Protein AF-A0A1I0N8B4-F1 (afdb_monomer_lite)

Secondary structure (DSSP, 8-state):
----------------------------HHHHHHHHHHHHHH---HHHHHHHHHHHTT-GGG---HHHHHHHHHHHHHHHHHHSS---THHHHHHHHHHHHHHHHHHHHHHHHTT---HHHHHHHHHHHHHHHHHHHHHH---HHHHHHHHHHHHHHHHHHHHIIIIIS-TTS--HHHHHHHHHHHHHHHHHHHHHHHHT--SS-GGG-HHHHHHHHHHHHHHHHHHHHHHHHH-TT--HHHHHHHHHHHHHHHHHHHHHHHHHHHHHHHHTT--

Foldseek 3Di:
DDDDDDDDDDDDDDPDPDDDDPPPPPDDVVVVVLVVVVVVVVPDDPPPCVVVVVVQVPDPVPVPPPLLVLLVVLLVLLVVLVVPPDDDPCSVVVNVLSVLVSVLSVVLVVCVVVVHQSLLSVLVNLLVVLLSLLVLLLVLDPPPVVNVVSVVCSVVLSVVSVCCAVPPQHRRDHSLVSNLVSLVSSLVSLVVSVVRCVVPVDPDDLLLALSSLLSVLSNQLSVLLNVLSVVVVVDPDDPVVSVVVSVVVNSVSSSSNSSSSSSSSVSVRPPVVVD

Radius of gyration: 24.28 Å; chains: 1; bounding box: 81×77×53 Å

Structure (mmCIF, N/CA/C/O backbone):
data_AF-A0A1I0N8B4-F1
#
_entry.id   AF-A0A1I0N8B4-F1
#
loop_
_atom_site.group_PDB
_atom_site.id
_atom_site.type_symbol
_atom_site.label_atom_id
_atom_site.label_alt_id
_atom_site.label_comp_id
_atom_site.label_asym_id
_atom_site.label_entity_id
_atom_site.label_seq_id
_atom_site.pdbx_PDB_ins_code
_atom_site.Cartn_x
_atom_site.Cartn_y
_atom_site.Cartn_z
_atom_site.occupancy
_atom_site.B_iso_or_equiv
_atom_site.auth_seq_id
_atom_site.auth_comp_id
_atom_site.auth_asym_id
_atom_site.auth_atom_id
_atom_site.pdbx_PDB_model_num
ATOM 1 N N . MET A 1 1 ? -51.360 58.640 -16.354 1.00 39.94 1 MET A N 1
ATOM 2 C CA . MET A 1 1 ? -50.969 57.229 -16.146 1.00 39.94 1 MET A CA 1
ATOM 3 C C . MET A 1 1 ? -49.468 57.150 -16.308 1.00 39.94 1 MET A C 1
ATOM 5 O O . MET A 1 1 ? -48.958 57.244 -17.414 1.00 39.94 1 MET A O 1
ATOM 9 N N . SER A 1 2 ? -48.792 57.189 -15.168 1.00 27.72 2 SER A N 1
ATOM 10 C CA . SER A 1 2 ? -47.397 57.574 -14.985 1.00 27.72 2 SER A CA 1
ATOM 11 C C . SER A 1 2 ? -46.531 56.368 -14.629 1.00 27.72 2 SER A C 1
ATOM 13 O O . SER A 1 2 ? -46.875 55.606 -13.732 1.00 27.72 2 SER A O 1
ATOM 15 N N . SER A 1 3 ? -45.416 56.249 -15.349 1.00 26.20 3 SER A N 1
ATOM 16 C CA . SER A 1 3 ? -44.084 55.816 -14.897 1.00 26.20 3 SER A CA 1
ATOM 17 C C . SER A 1 3 ? -43.973 55.139 -13.521 1.00 26.20 3 SER A C 1
ATOM 19 O O . SER A 1 3 ? -44.071 55.807 -12.492 1.00 26.20 3 SER A O 1
ATOM 21 N N . HIS A 1 4 ? -43.608 53.853 -13.513 1.00 30.30 4 HIS A N 1
ATOM 22 C CA . HIS A 1 4 ? -43.007 53.201 -12.350 1.00 30.30 4 HIS A CA 1
ATOM 23 C C . HIS A 1 4 ? -41.480 53.198 -12.465 1.00 30.30 4 HIS A C 1
ATOM 25 O O . HIS A 1 4 ? -40.881 52.487 -13.267 1.00 30.30 4 HIS A O 1
ATOM 31 N N . THR A 1 5 ? -40.883 54.035 -11.626 1.00 29.78 5 THR A N 1
ATOM 32 C CA . THR A 1 5 ? -39.482 54.088 -11.214 1.00 29.78 5 THR A CA 1
ATOM 33 C C . THR A 1 5 ? -39.216 53.114 -10.063 1.00 29.78 5 THR A C 1
ATOM 35 O O . THR A 1 5 ? -39.941 53.128 -9.071 1.00 29.78 5 THR A O 1
ATOM 38 N N . ALA A 1 6 ? -38.122 52.362 -10.145 1.00 28.27 6 ALA A N 1
ATOM 39 C CA . ALA A 1 6 ? -37.340 51.863 -9.011 1.00 28.27 6 ALA A CA 1
ATOM 40 C C . ALA A 1 6 ? -35.900 51.744 -9.544 1.00 28.27 6 ALA A C 1
ATOM 42 O O . ALA A 1 6 ? -35.683 51.093 -10.556 1.00 28.27 6 ALA A O 1
ATOM 43 N N . GLY A 1 7 ? -34.874 52.430 -9.052 1.00 26.91 7 GLY A N 1
ATOM 44 C CA . GLY A 1 7 ? -34.602 52.853 -7.685 1.00 26.91 7 GLY A CA 1
ATOM 45 C C . GLY A 1 7 ? -33.262 52.229 -7.295 1.00 26.91 7 GLY A C 1
ATOM 46 O O . GLY A 1 7 ? -33.225 51.300 -6.500 1.00 26.91 7 GLY A O 1
ATOM 47 N N . TYR A 1 8 ? -32.178 52.681 -7.937 1.00 22.72 8 TYR A N 1
ATOM 48 C CA . TYR A 1 8 ? -30.804 52.316 -7.592 1.00 22.72 8 TYR A CA 1
ATOM 49 C C . TYR A 1 8 ? -30.469 52.883 -6.209 1.00 22.72 8 TYR A C 1
ATOM 51 O O . TYR A 1 8 ? -30.495 54.099 -6.023 1.00 22.72 8 TYR A O 1
ATOM 59 N N . ILE A 1 9 ? -30.120 52.017 -5.256 1.00 26.12 9 ILE A N 1
ATOM 60 C CA . ILE A 1 9 ? -29.499 52.415 -3.990 1.00 26.12 9 ILE A CA 1
ATOM 61 C C . ILE A 1 9 ? -28.126 51.750 -3.903 1.00 26.12 9 ILE A C 1
ATOM 63 O O . ILE A 1 9 ? -27.989 50.531 -3.848 1.00 26.12 9 ILE A O 1
ATOM 67 N N . SER A 1 10 ? -27.120 52.620 -3.934 1.00 23.47 10 SER A N 1
ATOM 68 C CA . SER A 1 10 ? -25.723 52.382 -3.590 1.00 23.47 10 SER A CA 1
ATOM 69 C C . SER A 1 10 ? -25.591 51.952 -2.126 1.00 23.47 10 SER A C 1
ATOM 71 O O . SER A 1 10 ? -26.272 52.495 -1.258 1.00 23.47 10 SER A O 1
ATOM 73 N N . GLY A 1 11 ? -24.699 51.006 -1.837 1.00 23.75 11 GLY A N 1
ATOM 74 C CA . GLY A 1 11 ? -24.472 50.524 -0.477 1.00 23.75 11 GLY A CA 1
ATOM 75 C C . GLY A 1 11 ? -23.269 49.599 -0.377 1.00 23.75 11 GLY A C 1
ATOM 76 O O . GLY A 1 11 ? -23.409 48.395 -0.194 1.00 23.75 11 GLY A O 1
ATOM 77 N N . SER A 1 12 ? -22.075 50.173 -0.497 1.00 25.59 12 SER A N 1
ATOM 78 C CA . SER A 1 12 ? -20.822 49.585 -0.028 1.00 25.59 12 SER A CA 1
ATOM 79 C C . SER A 1 12 ? -20.946 49.177 1.444 1.00 25.59 12 SER A C 1
ATOM 81 O O . SER A 1 12 ? -20.949 50.042 2.319 1.00 25.59 12 SER A O 1
ATOM 83 N N . PHE A 1 13 ? -21.029 47.874 1.723 1.00 23.75 13 PHE A N 1
ATOM 84 C CA . PHE A 1 13 ? -20.941 47.348 3.082 1.00 23.75 13 PHE A CA 1
ATOM 85 C C . PHE A 1 13 ? -19.604 46.640 3.281 1.00 23.75 13 PHE A C 1
ATOM 87 O O . PHE A 1 13 ? -19.337 45.561 2.752 1.00 23.75 13 PHE A O 1
ATOM 94 N N . PHE A 1 14 ? -18.759 47.324 4.049 1.00 24.38 14 PHE A N 1
ATOM 95 C CA . PHE A 1 14 ? -17.581 46.811 4.726 1.00 24.38 14 PHE A CA 1
ATOM 96 C C . PHE A 1 14 ? -17.857 45.422 5.318 1.00 24.38 14 PHE A C 1
ATOM 98 O O . PHE A 1 14 ? -18.674 45.274 6.228 1.00 24.38 14 PHE A O 1
ATOM 105 N N . LEU A 1 15 ? -17.132 44.405 4.848 1.00 24.67 15 LEU A N 1
ATOM 106 C CA . LEU A 1 15 ? -17.015 43.143 5.570 1.00 24.67 15 LEU A CA 1
ATOM 107 C C . LEU A 1 15 ? -16.204 43.402 6.842 1.00 24.67 15 LEU A C 1
ATOM 109 O O . LEU A 1 15 ? -14.981 43.551 6.821 1.00 24.67 15 LEU A O 1
ATOM 113 N N . ASN A 1 16 ? -16.940 43.489 7.945 1.00 22.89 16 ASN A N 1
ATOM 114 C CA . ASN A 1 16 ? -16.455 43.524 9.311 1.00 22.89 16 ASN A CA 1
ATOM 115 C C . ASN A 1 16 ? -15.586 42.278 9.578 1.00 22.89 16 ASN A C 1
ATOM 117 O O . ASN A 1 16 ? -16.087 41.184 9.844 1.00 22.89 16 ASN A O 1
ATOM 121 N N . LYS A 1 17 ? -14.261 42.443 9.468 1.00 29.41 17 LYS A N 1
ATOM 122 C CA . LYS A 1 17 ? -13.267 41.581 10.116 1.00 29.41 17 LYS A CA 1
ATOM 123 C C . LYS A 1 17 ? -13.505 41.705 11.616 1.00 29.41 17 LYS A C 1
ATOM 125 O O . LYS A 1 17 ? -13.023 42.677 12.176 1.00 29.41 17 LYS A O 1
ATOM 130 N N . ASN A 1 18 ? -14.273 40.791 12.205 1.00 28.19 18 ASN A N 1
ATOM 131 C CA . ASN A 1 18 ? -14.247 40.367 13.615 1.00 28.19 18 ASN A CA 1
ATOM 132 C C . ASN A 1 18 ? -15.569 39.646 13.913 1.00 28.19 18 ASN A C 1
ATOM 134 O O . ASN A 1 18 ? -16.553 40.312 14.208 1.00 28.19 18 ASN A O 1
ATOM 138 N N . ASN A 1 19 ? -15.595 38.312 13.759 1.00 27.11 19 ASN A N 1
ATOM 139 C CA . ASN A 1 19 ? -16.448 37.345 14.494 1.00 27.11 19 ASN A CA 1
ATOM 140 C C . ASN A 1 19 ? -16.573 35.985 13.778 1.00 27.11 19 ASN A C 1
ATOM 142 O O . ASN A 1 19 ? -17.653 35.419 13.649 1.00 27.11 19 ASN A O 1
ATOM 146 N N . LEU A 1 20 ? -15.446 35.415 13.357 1.00 25.67 20 LEU A N 1
ATOM 147 C CA . LEU A 1 20 ? -15.338 33.973 13.147 1.00 25.67 20 LEU A CA 1
ATOM 148 C C . LEU A 1 20 ? -14.194 33.505 14.031 1.00 25.67 20 LEU A C 1
ATOM 150 O O . LEU A 1 20 ? -13.044 33.465 13.608 1.00 25.67 20 LEU A O 1
ATOM 154 N N . THR A 1 21 ? -14.504 33.240 15.296 1.00 26.30 21 THR A N 1
ATOM 155 C CA . THR A 1 21 ? -13.653 32.422 16.151 1.00 26.30 21 THR A CA 1
ATOM 156 C C . THR A 1 21 ? -13.620 31.023 15.536 1.00 26.30 21 THR A C 1
ATOM 158 O O . THR A 1 21 ? -14.648 30.345 15.512 1.00 26.30 21 THR A O 1
ATOM 161 N N . PRO A 1 22 ? -12.481 30.542 15.013 1.00 29.84 22 PRO A N 1
ATOM 162 C CA . PRO A 1 22 ? -12.350 29.131 14.733 1.00 29.84 22 PRO A CA 1
ATOM 163 C C . PRO A 1 22 ? -12.144 28.492 16.100 1.00 29.84 22 PRO A C 1
ATOM 165 O O . PRO A 1 22 ? -11.122 28.714 16.755 1.00 29.84 22 PRO A O 1
ATOM 168 N N . SER A 1 23 ? -13.109 27.702 16.552 1.00 25.95 23 SER A N 1
ATOM 169 C CA . SER A 1 23 ? -12.836 26.615 17.483 1.00 25.95 23 SER A CA 1
ATOM 170 C C . SER A 1 23 ? -11.882 25.657 16.767 1.00 25.95 23 SER A C 1
ATOM 172 O O . SER A 1 23 ? -12.280 24.683 16.133 1.00 25.95 23 SER A O 1
ATOM 174 N N . PHE A 1 24 ? -10.600 26.026 16.783 1.00 30.95 24 PHE A N 1
ATOM 175 C CA . PHE A 1 24 ? -9.502 25.247 16.251 1.00 30.95 24 PHE A CA 1
ATOM 176 C C . PHE A 1 24 ? -9.636 23.831 16.791 1.00 30.95 24 PHE A C 1
ATOM 178 O O . PHE A 1 24 ? -9.766 23.626 18.000 1.00 30.95 24 PHE A O 1
ATOM 185 N N . LEU A 1 25 ? -9.625 22.864 15.871 1.00 34.88 25 LEU A N 1
ATOM 186 C CA . LEU A 1 25 ? -9.466 21.462 16.199 1.00 34.88 25 LEU A CA 1
ATOM 187 C C . LEU A 1 25 ? -8.292 21.357 17.176 1.00 34.88 25 LEU A C 1
ATOM 189 O O . LEU A 1 25 ? -7.142 21.565 16.788 1.00 34.88 25 LEU A O 1
ATOM 193 N N . ASN A 1 26 ? -8.576 20.997 18.426 1.00 32.75 26 ASN A N 1
ATOM 194 C CA . ASN A 1 26 ? -7.571 20.484 19.347 1.00 32.75 26 ASN A CA 1
ATOM 195 C C . ASN A 1 26 ? -7.164 19.091 18.850 1.00 32.75 26 ASN A C 1
ATOM 197 O O . ASN A 1 26 ? -7.512 18.064 19.433 1.00 32.75 26 ASN A O 1
ATOM 201 N N . LEU A 1 27 ? -6.467 19.058 17.712 1.00 41.47 27 LEU A N 1
ATOM 202 C CA . LEU A 1 27 ? -5.719 17.893 17.294 1.00 41.47 27 LEU A CA 1
ATOM 203 C C . LEU A 1 27 ? -4.581 17.709 18.308 1.00 41.47 27 LEU A C 1
ATOM 205 O O . LEU A 1 27 ? -3.899 18.677 18.654 1.00 41.47 27 LEU A O 1
ATOM 209 N N . PRO A 1 28 ? -4.371 16.487 18.810 1.00 44.81 28 PRO A N 1
ATOM 210 C CA . PRO A 1 28 ? -3.299 16.190 19.749 1.00 44.81 28 PRO A CA 1
ATOM 211 C C . PRO A 1 28 ? -1.952 16.656 19.192 1.00 44.81 28 PRO A C 1
ATOM 213 O O . PRO A 1 28 ? -1.699 16.567 17.990 1.00 44.81 28 PRO A O 1
ATOM 216 N N . SER A 1 29 ? -1.080 17.145 20.076 1.00 40.47 29 SER A N 1
ATOM 217 C CA . SER A 1 29 ? 0.220 17.755 19.755 1.00 40.47 29 SER A CA 1
ATOM 218 C C . SER A 1 29 ? 1.085 16.935 18.787 1.00 40.47 29 SER A C 1
ATOM 220 O O . SER A 1 29 ? 1.838 17.507 18.008 1.00 40.47 29 SER A O 1
ATOM 222 N N . THR A 1 30 ? 0.926 15.613 18.749 1.00 42.66 30 THR A N 1
ATOM 223 C CA . THR A 1 30 ? 1.575 14.704 17.792 1.00 42.66 30 THR A CA 1
ATOM 224 C C . THR A 1 30 ? 1.104 14.853 16.344 1.00 42.66 30 THR A C 1
ATOM 226 O O . THR A 1 30 ? 1.916 14.698 15.436 1.00 42.66 30 THR A O 1
ATOM 229 N N . ILE A 1 31 ? -0.167 15.180 16.096 1.00 45.44 31 ILE A N 1
ATOM 230 C CA . ILE A 1 31 ? -0.667 15.448 14.738 1.00 45.44 31 ILE A CA 1
ATOM 231 C C . ILE A 1 31 ? -0.223 16.837 14.283 1.00 45.44 31 ILE A C 1
ATOM 233 O O . ILE A 1 31 ? 0.154 16.987 13.130 1.00 45.44 31 ILE A O 1
ATOM 237 N N . ASN A 1 32 ? -0.140 17.817 15.188 1.00 44.41 32 ASN A N 1
ATOM 238 C CA . ASN A 1 32 ? 0.490 19.102 14.876 1.00 44.41 32 ASN A CA 1
ATOM 239 C C . ASN A 1 32 ? 1.985 18.956 14.577 1.00 44.41 32 ASN A C 1
ATOM 241 O O . ASN A 1 32 ? 2.471 19.659 13.706 1.00 44.41 32 ASN A O 1
ATOM 245 N N . ILE A 1 33 ? 2.691 18.014 15.214 1.00 48.59 33 ILE A N 1
ATOM 246 C CA . ILE A 1 33 ? 4.074 17.668 14.846 1.00 48.59 33 ILE A CA 1
ATOM 247 C C . ILE A 1 33 ? 4.119 17.002 13.466 1.00 48.59 33 ILE A C 1
ATOM 249 O O . ILE A 1 33 ? 4.985 17.316 12.662 1.00 48.59 33 ILE A O 1
ATOM 253 N N . LEU A 1 34 ? 3.179 16.112 13.137 1.00 43.06 34 LEU A N 1
ATOM 254 C CA . LEU A 1 34 ? 3.137 15.490 11.810 1.00 43.06 34 LEU A CA 1
ATOM 255 C C . LEU A 1 34 ? 2.777 16.504 10.708 1.00 43.06 34 LEU A C 1
ATOM 257 O O . LEU A 1 34 ? 3.356 16.471 9.628 1.00 43.06 34 LEU A O 1
ATOM 261 N N . VAL A 1 35 ? 1.862 17.434 10.997 1.00 45.44 35 VAL A N 1
ATOM 262 C CA . VAL A 1 35 ? 1.474 18.556 10.129 1.00 45.44 35 VAL A CA 1
ATOM 263 C C . VAL A 1 35 ? 2.590 19.596 10.048 1.00 45.44 35 VAL A C 1
ATOM 265 O O . VAL A 1 35 ? 2.822 20.144 8.978 1.00 45.44 35 VAL A O 1
ATOM 268 N N . SER A 1 36 ? 3.345 19.835 11.122 1.00 41.91 36 SER A N 1
ATOM 269 C CA . SER A 1 36 ? 4.527 20.697 11.083 1.00 41.91 36 SER A CA 1
ATOM 270 C C . SER A 1 36 ? 5.672 20.034 10.333 1.00 41.91 36 SER A C 1
ATOM 272 O O . SER A 1 36 ? 6.404 20.736 9.652 1.00 41.91 36 SER A O 1
ATOM 274 N N . VAL A 1 37 ? 5.820 18.707 10.396 1.00 46.81 37 VAL A N 1
ATOM 275 C CA . VAL A 1 37 ? 6.753 17.941 9.556 1.00 46.81 37 VAL A CA 1
ATOM 276 C C . VAL A 1 37 ? 6.306 17.986 8.095 1.00 46.81 37 VAL A C 1
ATOM 278 O O . VAL A 1 37 ? 7.138 18.237 7.235 1.00 46.81 37 VAL A O 1
ATOM 281 N N . LEU A 1 38 ? 5.009 17.858 7.801 1.00 41.72 38 LEU A N 1
ATOM 282 C CA . LEU A 1 38 ? 4.453 18.064 6.458 1.00 41.72 38 LEU A CA 1
ATOM 283 C C . LEU A 1 38 ? 4.727 19.488 5.949 1.00 41.72 38 LEU A C 1
ATOM 285 O O . LEU A 1 38 ? 5.276 19.645 4.864 1.00 41.72 38 LEU A O 1
ATOM 289 N N . ASN A 1 39 ? 4.444 20.521 6.745 1.00 38.09 39 ASN A N 1
ATOM 290 C CA . ASN A 1 39 ? 4.712 21.917 6.385 1.00 38.09 39 ASN A CA 1
ATOM 291 C C . ASN A 1 39 ? 6.213 22.196 6.263 1.00 38.09 39 ASN A C 1
ATOM 293 O O . ASN A 1 39 ? 6.621 22.898 5.347 1.00 38.09 39 ASN A O 1
ATOM 297 N N . SER A 1 40 ? 7.048 21.582 7.101 1.00 40.41 40 SER A N 1
ATOM 298 C CA . SER A 1 40 ? 8.509 21.657 6.989 1.00 40.41 40 SER A CA 1
ATOM 299 C C . SER A 1 40 ? 9.027 20.883 5.775 1.00 40.41 40 SER A C 1
ATOM 301 O O . SER A 1 40 ? 10.015 21.281 5.189 1.00 40.41 40 SER A O 1
ATOM 303 N N . CYS A 1 41 ? 8.376 19.816 5.317 1.00 36.91 41 CYS A N 1
ATOM 304 C CA . CYS A 1 41 ? 8.748 19.158 4.062 1.00 36.91 41 CYS A CA 1
ATOM 305 C C . CYS A 1 41 ? 8.274 19.940 2.823 1.00 36.91 41 CYS A C 1
ATOM 307 O O . CYS A 1 41 ? 8.928 19.865 1.785 1.00 36.91 41 CYS A O 1
ATOM 309 N N . PHE A 1 42 ? 7.176 20.700 2.920 1.00 36.41 42 PHE A N 1
ATOM 310 C CA . PHE A 1 42 ? 6.610 21.477 1.808 1.00 36.41 42 PHE A CA 1
ATOM 311 C C . PHE A 1 42 ? 7.105 22.939 1.723 1.00 36.41 42 PHE A C 1
ATOM 313 O O . PHE A 1 42 ? 7.044 23.516 0.640 1.00 36.41 42 PHE A O 1
ATOM 320 N N . GLN A 1 43 ? 7.625 23.544 2.802 1.00 36.66 43 GLN A N 1
ATOM 321 C CA . GLN A 1 43 ? 8.110 24.942 2.830 1.00 36.66 43 GLN A CA 1
ATOM 322 C C . GLN A 1 43 ? 9.635 25.116 2.694 1.00 36.66 43 GLN A C 1
ATOM 324 O O . GLN A 1 43 ? 10.138 26.226 2.882 1.00 36.66 43 GLN A O 1
ATOM 329 N N . TYR A 1 44 ? 10.408 24.080 2.354 1.00 38.91 44 TYR A N 1
ATOM 330 C CA . TYR A 1 44 ? 11.852 24.268 2.163 1.00 38.91 44 TYR A CA 1
ATOM 331 C C . TYR A 1 44 ? 12.169 24.926 0.815 1.00 38.91 44 TYR A C 1
ATOM 333 O O . TYR A 1 44 ? 12.087 24.320 -0.251 1.00 38.91 44 TYR A O 1
ATOM 341 N N . SER A 1 45 ? 12.549 26.200 0.915 1.00 37.12 45 SER A N 1
ATOM 342 C CA . SER A 1 45 ? 13.077 27.055 -0.147 1.00 37.12 45 SER A CA 1
ATOM 343 C C . SER A 1 45 ? 14.204 26.371 -0.954 1.00 37.12 45 SER A C 1
ATOM 345 O O . SER A 1 45 ? 15.084 25.736 -0.361 1.00 37.12 45 SER A O 1
ATOM 347 N N . PRO A 1 46 ? 14.236 26.515 -2.296 1.00 41.34 46 PRO A N 1
ATOM 348 C CA . PRO A 1 46 ? 15.133 25.769 -3.188 1.00 41.34 46 PRO A CA 1
ATOM 349 C C . PRO A 1 46 ? 16.635 26.094 -3.051 1.00 41.34 46 PRO A C 1
ATOM 351 O O . PRO A 1 46 ? 17.464 25.391 -3.628 1.00 41.34 46 PRO A O 1
ATOM 354 N N . SER A 1 47 ? 17.025 27.123 -2.295 1.00 35.53 47 SER A N 1
ATOM 355 C CA . SER A 1 47 ? 18.411 27.612 -2.237 1.00 35.53 47 SER A CA 1
ATOM 356 C C . SER A 1 47 ? 19.309 26.907 -1.206 1.00 35.53 47 SER A C 1
ATOM 358 O O . SER A 1 47 ? 20.496 26.724 -1.469 1.00 35.53 47 SER A O 1
ATOM 360 N N . CYS A 1 48 ? 18.781 26.445 -0.066 1.00 31.62 48 CYS A N 1
ATOM 361 C CA . CYS A 1 48 ? 19.602 25.830 0.997 1.00 31.62 48 CYS A CA 1
ATOM 362 C C . CYS A 1 48 ? 19.811 24.313 0.840 1.00 31.62 48 CYS A C 1
ATOM 364 O O . CYS A 1 48 ? 20.797 23.771 1.338 1.00 31.62 48 CYS A O 1
ATOM 366 N N . VAL A 1 49 ? 18.926 23.622 0.112 1.00 46.12 49 VAL A N 1
ATOM 367 C CA . VAL A 1 49 ? 19.047 22.177 -0.158 1.00 46.12 49 VAL A CA 1
ATOM 368 C C . VAL A 1 49 ? 20.253 21.887 -1.052 1.00 46.12 49 VAL A C 1
ATOM 370 O O . VAL A 1 49 ? 20.948 20.898 -0.842 1.00 46.12 49 VAL A O 1
ATOM 373 N N . SER A 1 50 ? 20.560 22.780 -1.996 1.00 38.06 50 SER A N 1
ATOM 374 C CA . SER A 1 50 ? 21.623 22.556 -2.978 1.00 38.06 50 SER A CA 1
ATOM 375 C C . SER A 1 50 ? 23.002 22.377 -2.323 1.00 38.06 50 SER A C 1
ATOM 377 O O . SER A 1 50 ? 23.734 21.455 -2.674 1.00 38.06 50 SER A O 1
ATOM 379 N N . LEU A 1 51 ? 23.330 23.175 -1.297 1.00 37.00 51 LEU A N 1
ATOM 380 C CA . LEU A 1 51 ? 24.648 23.134 -0.649 1.00 37.00 51 LEU A CA 1
ATOM 381 C C . LEU A 1 51 ? 24.820 21.927 0.292 1.00 37.00 51 LEU A C 1
ATOM 383 O O . LEU A 1 51 ? 25.881 21.306 0.325 1.00 37.00 51 LEU A O 1
ATOM 387 N N . HIS A 1 52 ? 23.768 21.554 1.029 1.00 37.84 52 HIS A N 1
ATOM 388 C CA . HIS A 1 52 ? 23.835 20.435 1.974 1.00 37.84 52 HIS A CA 1
ATOM 389 C C . HIS A 1 52 ? 23.733 19.070 1.270 1.00 37.84 52 HIS A C 1
ATOM 391 O O . HIS A 1 52 ? 24.366 18.105 1.700 1.00 37.84 52 HIS A O 1
ATOM 397 N N . VAL A 1 53 ? 22.995 18.997 0.154 1.00 43.88 53 VAL A N 1
ATOM 398 C CA . VAL A 1 53 ? 22.927 17.814 -0.721 1.00 43.88 53 VAL A CA 1
ATOM 399 C C . VAL A 1 53 ? 24.245 17.600 -1.473 1.00 43.88 53 VAL A C 1
ATOM 401 O O . VAL A 1 53 ? 24.663 16.455 -1.630 1.00 43.88 53 VAL A O 1
ATOM 404 N N . LEU A 1 54 ? 24.949 18.671 -1.862 1.00 39.34 54 LEU A N 1
ATOM 405 C CA . LEU A 1 54 ? 26.276 18.580 -2.489 1.00 39.34 54 LEU A CA 1
ATOM 406 C C . LEU A 1 54 ? 27.361 18.070 -1.526 1.00 39.34 54 LEU A C 1
ATOM 408 O O . LEU A 1 54 ? 28.179 17.246 -1.928 1.00 39.34 54 LEU A O 1
ATOM 412 N N . ALA A 1 55 ? 27.347 18.488 -0.256 1.00 35.44 55 ALA A N 1
ATOM 413 C CA . ALA A 1 55 ? 28.326 18.030 0.740 1.00 35.44 55 ALA A CA 1
ATOM 414 C C . ALA A 1 55 ? 28.117 16.565 1.172 1.00 35.44 55 ALA A C 1
ATOM 416 O O . ALA A 1 55 ? 29.074 15.857 1.483 1.00 35.44 55 ALA A O 1
ATOM 417 N N . LEU A 1 56 ? 26.872 16.080 1.161 1.00 41.31 56 LEU A N 1
ATOM 418 C CA . LEU A 1 56 ? 26.555 14.692 1.501 1.00 41.31 56 LEU A CA 1
ATOM 419 C C . LEU A 1 56 ? 26.783 13.718 0.322 1.00 41.31 56 LEU A C 1
ATOM 421 O O . LEU A 1 56 ? 27.006 12.529 0.547 1.00 41.31 56 LEU A O 1
ATOM 425 N N . ALA A 1 57 ? 26.819 14.208 -0.926 1.00 40.03 57 ALA A N 1
ATOM 426 C CA . ALA A 1 57 ? 26.931 13.427 -2.168 1.00 40.03 57 ALA A CA 1
ATOM 427 C C . ALA A 1 57 ? 28.154 12.493 -2.295 1.00 40.03 57 ALA A C 1
ATOM 429 O O . ALA A 1 57 ? 28.153 11.630 -3.179 1.00 40.03 57 ALA A O 1
ATOM 430 N N . HIS A 1 58 ? 29.165 12.623 -1.432 1.00 47.06 58 HIS A N 1
ATOM 431 C CA . HIS A 1 58 ? 30.423 11.877 -1.527 1.00 47.06 58 HIS A CA 1
ATOM 432 C C . HIS A 1 58 ? 30.441 10.506 -0.826 1.00 47.06 58 HIS A C 1
ATOM 434 O O . HIS A 1 58 ? 31.380 9.744 -1.046 1.00 47.06 58 HIS A O 1
ATOM 440 N N . ASN A 1 59 ? 29.416 10.147 -0.038 1.00 43.12 59 ASN A N 1
ATOM 441 C CA . ASN A 1 59 ? 29.375 8.865 0.680 1.00 43.12 59 ASN A CA 1
ATOM 442 C C . ASN A 1 59 ? 28.233 7.947 0.192 1.00 43.12 59 ASN A C 1
ATOM 444 O O . ASN A 1 59 ? 27.060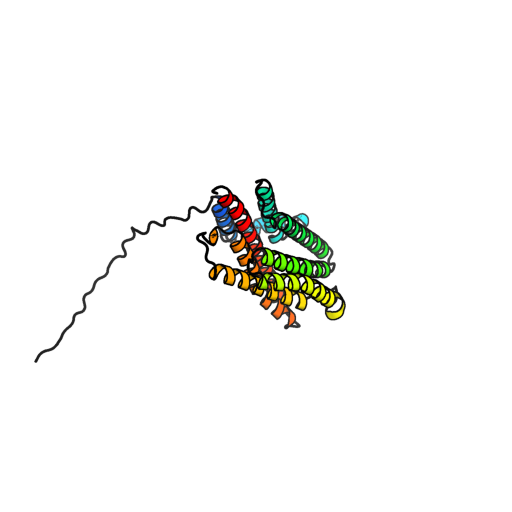 8.316 0.300 1.00 43.12 59 ASN A O 1
ATOM 448 N N . PRO A 1 60 ? 28.520 6.718 -0.286 1.00 48.16 60 PRO A N 1
ATOM 449 C CA . PRO A 1 60 ? 27.496 5.795 -0.789 1.00 48.16 60 PRO A CA 1
ATOM 450 C C . PRO A 1 60 ? 26.516 5.321 0.299 1.00 48.16 60 PRO A C 1
ATOM 452 O O . PRO A 1 60 ? 25.400 4.927 -0.028 1.00 48.16 60 PRO A O 1
ATOM 455 N N . LEU A 1 61 ? 26.887 5.427 1.583 1.00 44.50 61 LEU A N 1
ATOM 456 C CA . LEU A 1 61 ? 26.020 5.106 2.724 1.00 44.50 61 LEU A CA 1
ATOM 457 C C . LEU A 1 61 ? 24.850 6.095 2.913 1.00 44.50 61 LEU A C 1
ATOM 459 O O . LEU A 1 61 ? 23.858 5.734 3.537 1.00 44.50 61 LEU A O 1
ATOM 463 N N . TYR A 1 62 ? 24.941 7.326 2.387 1.00 46.34 62 TYR A N 1
ATOM 464 C CA . TYR A 1 62 ? 23.925 8.374 2.592 1.00 46.34 62 TYR A CA 1
ATOM 465 C C . TYR A 1 62 ? 22.855 8.430 1.484 1.00 46.34 62 TYR A C 1
ATOM 467 O O . TYR A 1 62 ? 21.821 9.070 1.662 1.00 46.34 62 TYR A O 1
ATOM 475 N N . ARG A 1 63 ? 23.017 7.703 0.368 1.00 57.62 63 ARG A N 1
ATOM 476 C CA . ARG A 1 63 ? 21.981 7.601 -0.683 1.00 57.62 63 ARG A CA 1
ATOM 477 C C . ARG A 1 63 ? 20.816 6.678 -0.293 1.00 57.62 63 ARG A C 1
ATOM 479 O O . ARG A 1 63 ? 20.237 6.018 -1.157 1.00 57.62 63 ARG A O 1
ATOM 486 N N . LEU A 1 64 ? 20.487 6.611 0.995 1.00 64.50 64 LEU A N 1
ATOM 487 C CA . LEU A 1 64 ? 19.258 5.987 1.460 1.00 64.50 64 LEU A CA 1
ATOM 488 C C . LEU A 1 64 ? 18.088 6.804 0.907 1.00 64.50 64 LEU A C 1
ATOM 490 O O . LEU A 1 64 ? 18.034 8.020 1.112 1.00 64.50 64 LEU A O 1
ATOM 494 N N . PRO A 1 65 ? 17.176 6.179 0.155 1.00 73.75 65 PRO A N 1
ATOM 495 C CA . PRO A 1 65 ? 16.112 6.930 -0.470 1.00 73.75 65 PRO A CA 1
ATOM 496 C C . PRO A 1 65 ? 15.127 7.415 0.603 1.00 73.75 65 PRO A C 1
ATOM 498 O O . PRO A 1 65 ? 14.826 6.707 1.565 1.00 73.75 65 PRO A O 1
ATOM 501 N N . LEU A 1 66 ? 14.645 8.652 0.448 1.00 77.75 66 LEU A N 1
ATOM 502 C CA . LEU A 1 66 ? 13.863 9.373 1.464 1.00 77.75 66 LEU A CA 1
ATOM 503 C C . LEU A 1 66 ? 12.658 8.576 1.990 1.00 77.75 66 LEU A C 1
ATOM 505 O O . LEU A 1 66 ? 12.332 8.662 3.172 1.00 77.75 66 LEU A O 1
ATOM 509 N N . HIS A 1 67 ? 12.018 7.761 1.147 1.00 77.94 67 HIS A N 1
ATOM 510 C CA . HIS A 1 67 ? 10.881 6.933 1.554 1.00 77.94 67 HIS A CA 1
ATOM 511 C C . HIS A 1 67 ? 11.240 5.884 2.614 1.00 77.94 67 HIS A C 1
ATOM 513 O O . HIS A 1 67 ? 10.427 5.630 3.497 1.00 77.94 67 HIS A O 1
ATOM 519 N N . VAL A 1 68 ? 12.461 5.339 2.613 1.00 83.94 68 VAL A N 1
ATOM 520 C CA . VAL A 1 68 ? 12.900 4.364 3.631 1.00 83.94 68 VAL A CA 1
ATOM 521 C C . VAL A 1 68 ? 12.968 5.011 5.014 1.00 83.94 68 VAL A C 1
ATOM 523 O O . VAL A 1 68 ? 12.577 4.391 6.001 1.00 83.94 68 VAL A O 1
ATOM 526 N N . VAL A 1 69 ? 13.380 6.281 5.096 1.00 85.50 69 VAL A N 1
ATOM 527 C CA . VAL A 1 69 ? 13.378 7.039 6.359 1.00 85.50 69 VAL A CA 1
ATOM 528 C C . VAL A 1 69 ? 11.952 7.184 6.898 1.00 85.50 69 VAL A C 1
ATOM 530 O O . VAL A 1 69 ? 11.720 6.983 8.090 1.00 85.50 69 VAL A O 1
ATOM 533 N N . ILE A 1 70 ? 10.980 7.454 6.022 1.00 86.06 70 ILE A N 1
ATOM 534 C CA . ILE A 1 70 ? 9.560 7.523 6.397 1.00 86.06 70 ILE A CA 1
ATOM 535 C C . ILE A 1 70 ? 9.046 6.161 6.884 1.00 86.06 70 ILE A C 1
ATOM 537 O O . ILE A 1 70 ? 8.295 6.107 7.859 1.00 86.06 70 ILE A O 1
ATOM 541 N N . TYR A 1 71 ? 9.474 5.053 6.273 1.00 88.62 71 TYR A N 1
ATOM 542 C CA . TYR A 1 71 ? 9.081 3.711 6.720 1.00 88.62 71 TYR A CA 1
ATOM 543 C C . TYR A 1 71 ? 9.646 3.392 8.107 1.00 88.62 71 TYR A C 1
ATOM 545 O O . TYR A 1 71 ? 8.929 2.854 8.953 1.00 88.62 71 TYR A O 1
ATOM 553 N N . ILE A 1 72 ? 10.900 3.773 8.371 1.00 88.38 72 ILE A N 1
ATOM 554 C CA . ILE A 1 72 ? 11.530 3.631 9.691 1.00 88.38 72 ILE A CA 1
ATOM 555 C C . ILE A 1 72 ? 10.788 4.479 10.729 1.00 88.38 72 ILE A C 1
ATOM 557 O O . ILE A 1 72 ? 10.478 3.982 11.810 1.00 88.38 72 ILE A O 1
ATOM 561 N N . LEU A 1 73 ? 10.437 5.727 10.403 1.00 88.38 73 LEU A N 1
ATOM 562 C CA . LEU A 1 73 ? 9.637 6.576 11.287 1.00 88.38 73 LEU A CA 1
ATOM 563 C C . LEU A 1 73 ? 8.278 5.931 11.604 1.00 88.38 73 LEU A C 1
ATOM 565 O O . LEU A 1 73 ? 7.881 5.862 12.768 1.00 88.38 73 LEU A O 1
ATOM 569 N N . CYS A 1 74 ? 7.598 5.398 10.585 1.00 87.12 74 CYS A N 1
ATOM 570 C CA . CYS A 1 74 ? 6.340 4.671 10.747 1.00 87.12 74 CYS A CA 1
ATOM 571 C C . CYS A 1 74 ? 6.505 3.453 11.674 1.00 87.12 74 CYS A C 1
ATOM 573 O O . CYS A 1 74 ? 5.685 3.238 12.570 1.00 87.12 74 CYS A O 1
ATOM 575 N N . LEU A 1 75 ? 7.599 2.698 11.523 1.00 89.12 75 LEU A N 1
ATOM 576 C CA . LEU A 1 75 ? 7.930 1.563 12.384 1.00 89.12 75 LEU A CA 1
ATOM 577 C C . LEU A 1 75 ? 8.167 1.990 13.839 1.00 89.12 75 LEU A C 1
ATOM 579 O O . LEU A 1 75 ? 7.651 1.341 14.747 1.00 89.12 75 LEU A O 1
ATOM 583 N N . ILE A 1 76 ? 8.910 3.075 14.077 1.00 88.06 76 ILE A N 1
ATOM 584 C CA . ILE A 1 76 ? 9.166 3.601 15.428 1.00 88.06 76 ILE A CA 1
ATOM 585 C C . ILE A 1 76 ? 7.843 3.976 16.109 1.00 88.06 76 ILE A C 1
ATOM 587 O O . ILE A 1 76 ? 7.605 3.577 17.251 1.00 88.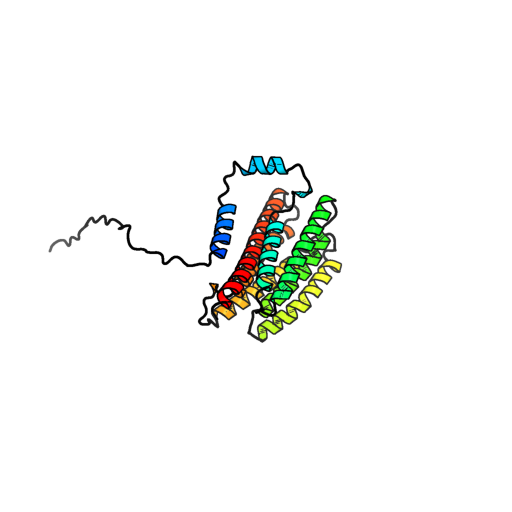06 76 ILE A O 1
ATOM 591 N N . ILE A 1 77 ? 6.952 4.674 15.398 1.00 85.12 77 ILE A N 1
ATOM 592 C CA . ILE A 1 77 ? 5.620 5.040 15.904 1.00 85.12 77 ILE A CA 1
ATOM 593 C C . ILE A 1 77 ? 4.794 3.780 16.213 1.00 85.12 77 ILE A C 1
ATOM 595 O O . ILE A 1 77 ? 4.163 3.695 17.272 1.00 85.12 77 ILE A O 1
ATOM 599 N N . ALA A 1 78 ? 4.828 2.775 15.334 1.00 83.38 78 ALA A N 1
ATOM 600 C CA . ALA A 1 78 ? 4.135 1.504 15.542 1.00 83.38 78 ALA A CA 1
ATOM 601 C C . ALA A 1 78 ? 4.674 0.740 16.768 1.00 83.38 78 ALA A C 1
ATOM 603 O O . ALA A 1 78 ? 3.900 0.234 17.582 1.00 83.38 78 ALA A O 1
ATOM 604 N N . LEU A 1 79 ? 5.996 0.686 16.952 1.00 84.75 79 LEU A N 1
ATOM 605 C CA . LEU A 1 79 ? 6.633 0.035 18.101 1.00 84.75 79 LEU A CA 1
ATOM 606 C C . LEU A 1 79 ? 6.348 0.772 19.411 1.00 84.75 79 LEU A C 1
ATOM 608 O O . LEU A 1 79 ? 6.030 0.125 20.408 1.00 84.75 79 LEU A O 1
ATOM 612 N N . PHE A 1 80 ? 6.382 2.104 19.409 1.00 82.56 80 PHE A N 1
ATOM 613 C CA . PHE A 1 80 ? 5.989 2.898 20.573 1.00 82.56 80 PHE A CA 1
ATOM 614 C C . PHE A 1 80 ? 4.529 2.626 20.954 1.00 82.56 80 PHE A C 1
ATOM 616 O O . PHE A 1 80 ? 4.200 2.430 22.125 1.00 82.56 80 PHE A O 1
ATOM 623 N N . SER A 1 81 ? 3.660 2.503 19.949 1.00 75.38 81 SER A N 1
ATOM 624 C CA . SER A 1 81 ? 2.257 2.149 20.150 1.00 75.38 81 SER A CA 1
ATOM 625 C C . SER A 1 81 ? 2.065 0.756 20.770 1.00 75.38 81 SER A C 1
ATOM 627 O O . SER A 1 81 ? 1.189 0.564 21.615 1.00 75.38 81 SER A O 1
ATOM 629 N N . ARG A 1 82 ? 2.950 -0.202 20.455 1.00 72.31 82 ARG A N 1
ATOM 630 C CA . ARG A 1 82 ? 2.930 -1.584 20.980 1.00 72.31 82 ARG A CA 1
ATOM 631 C C . ARG A 1 82 ? 3.161 -1.691 22.493 1.00 72.31 82 ARG A C 1
ATOM 633 O O . ARG A 1 82 ? 2.713 -2.677 23.094 1.00 72.31 82 ARG A O 1
ATOM 640 N N . ILE A 1 83 ? 3.873 -0.732 23.090 1.00 69.38 83 ILE A N 1
ATOM 641 C CA . ILE A 1 83 ? 4.204 -0.717 24.528 1.00 69.38 83 ILE A CA 1
ATOM 642 C C . ILE A 1 83 ? 2.942 -0.475 25.373 1.00 69.38 83 ILE A C 1
ATOM 644 O O . ILE A 1 83 ? 2.849 -0.935 26.510 1.00 69.38 83 ILE A O 1
ATOM 648 N N . LYS A 1 84 ? 1.917 0.174 24.807 1.00 66.38 84 LYS A N 1
ATOM 649 C CA . LYS A 1 84 ? 0.648 0.428 25.492 1.00 66.38 84 LYS A CA 1
ATOM 650 C C . LYS A 1 84 ? -0.262 -0.808 25.372 1.00 66.38 84 LYS A C 1
ATOM 652 O O . LYS A 1 84 ? -0.648 -1.222 24.283 1.00 66.38 84 LYS A O 1
ATOM 657 N N . ASN A 1 85 ? -0.573 -1.428 26.510 1.00 52.09 85 ASN A N 1
ATOM 658 C CA . ASN A 1 85 ? -0.963 -2.839 26.672 1.00 52.09 85 ASN A CA 1
ATOM 659 C C . ASN A 1 85 ? -2.365 -3.266 26.153 1.00 52.09 85 ASN A C 1
ATOM 661 O O . ASN A 1 85 ? -2.880 -4.296 26.574 1.00 52.09 85 ASN A O 1
ATOM 665 N N . GLN A 1 86 ? -3.012 -2.516 25.254 1.00 55.03 86 GLN A N 1
ATOM 666 C CA . GLN A 1 86 ? -4.360 -2.844 24.756 1.00 55.03 86 GLN A CA 1
ATOM 667 C C . GLN A 1 86 ? -4.383 -2.920 23.225 1.00 55.03 86 GLN A C 1
ATOM 669 O O . GLN A 1 86 ? -4.587 -1.926 22.521 1.00 55.03 86 GLN A O 1
ATOM 674 N N . ARG A 1 87 ? -4.125 -4.127 22.701 1.00 58.84 87 ARG A N 1
ATOM 675 C CA . ARG A 1 87 ? -3.821 -4.389 21.284 1.00 58.84 87 ARG A CA 1
ATOM 676 C C . ARG A 1 87 ? -5.047 -4.875 20.504 1.00 58.84 87 ARG A C 1
ATOM 678 O O . ARG A 1 87 ? -5.705 -5.809 20.948 1.00 58.84 87 ARG A O 1
ATOM 685 N N . PRO A 1 88 ? -5.345 -4.319 19.319 1.00 65.19 88 PRO A N 1
ATOM 686 C CA . PRO A 1 88 ? -6.181 -5.014 18.350 1.00 65.19 88 PRO A CA 1
ATOM 687 C C . PRO A 1 88 ? -5.379 -6.134 17.655 1.00 65.19 88 PRO A C 1
ATOM 689 O O . PRO A 1 88 ? -4.173 -6.003 17.446 1.00 65.19 88 PRO A O 1
ATOM 692 N N . HIS A 1 89 ? -6.039 -7.232 17.275 1.00 67.94 89 HIS A N 1
ATOM 693 C CA . HIS A 1 89 ? -5.395 -8.440 16.728 1.00 67.94 89 HIS A CA 1
ATOM 694 C C . HIS A 1 89 ? -4.516 -8.179 15.482 1.00 67.94 89 HIS A C 1
ATOM 696 O O . HIS A 1 89 ? -3.481 -8.815 15.308 1.00 67.94 89 HIS A O 1
ATOM 702 N N . TYR A 1 90 ? -4.873 -7.204 14.637 1.00 75.31 90 TYR A N 1
ATOM 703 C CA . TYR A 1 90 ? -4.151 -6.891 13.392 1.00 75.31 90 TYR A CA 1
ATOM 704 C C . TYR A 1 90 ? -2.813 -6.153 13.593 1.00 75.31 90 TYR A C 1
ATOM 706 O O . TYR A 1 90 ? -2.021 -6.039 12.659 1.00 75.31 90 TYR A O 1
ATOM 714 N N . PHE A 1 91 ? -2.529 -5.652 14.798 1.00 78.81 91 PHE A N 1
ATOM 715 C CA . PHE A 1 91 ? -1.399 -4.749 15.039 1.00 78.81 91 PHE A CA 1
ATOM 716 C C . PHE A 1 91 ? -0.030 -5.425 14.873 1.00 78.81 91 PHE A C 1
ATOM 718 O O . PHE A 1 91 ? 0.883 -4.861 14.275 1.00 78.81 91 PHE A O 1
ATOM 725 N N . ASN A 1 92 ? 0.108 -6.660 15.368 1.00 82.25 92 ASN A N 1
ATOM 726 C CA . ASN A 1 92 ? 1.360 -7.415 15.263 1.00 82.25 92 ASN A CA 1
ATOM 727 C C . ASN A 1 92 ? 1.682 -7.761 13.803 1.00 82.25 92 ASN A C 1
ATOM 729 O O . ASN A 1 92 ? 2.824 -7.606 13.376 1.00 82.25 92 ASN A O 1
ATOM 733 N N . SER A 1 93 ? 0.674 -8.178 13.030 1.00 85.75 93 SER A N 1
ATOM 734 C CA . SER A 1 93 ? 0.832 -8.460 11.600 1.00 85.75 93 SER A CA 1
ATOM 735 C C . SER A 1 93 ? 1.253 -7.211 10.821 1.00 85.75 93 SER A C 1
ATOM 737 O O . SER A 1 93 ? 2.070 -7.308 9.912 1.00 85.75 93 SER A O 1
ATOM 739 N N . PHE A 1 94 ? 0.779 -6.030 11.227 1.00 86.81 94 PHE A N 1
ATOM 740 C CA . PHE A 1 94 ? 1.147 -4.766 10.591 1.00 86.81 94 PHE A CA 1
ATOM 741 C C . PHE A 1 94 ? 2.607 -4.378 10.828 1.00 86.81 94 PHE A C 1
ATOM 743 O O . PHE A 1 94 ? 3.284 -3.944 9.900 1.00 86.81 94 PHE A O 1
ATOM 750 N N . ILE A 1 95 ? 3.124 -4.579 12.043 1.00 88.44 95 ILE A N 1
ATOM 751 C CA . ILE A 1 95 ? 4.548 -4.351 12.337 1.00 88.44 95 ILE A CA 1
ATOM 752 C C . ILE A 1 95 ? 5.423 -5.280 11.489 1.00 88.44 95 ILE A C 1
ATOM 754 O O . ILE A 1 95 ? 6.409 -4.828 10.911 1.00 88.44 95 ILE A O 1
ATOM 758 N N . LEU A 1 96 ? 5.046 -6.560 11.378 1.00 90.38 96 LEU A N 1
ATOM 759 C CA . LEU A 1 96 ? 5.753 -7.519 10.524 1.00 90.38 96 LEU A CA 1
ATOM 760 C C . LEU A 1 96 ? 5.719 -7.104 9.049 1.00 90.38 96 LEU A C 1
ATOM 762 O O . LEU A 1 96 ? 6.736 -7.206 8.370 1.00 90.38 96 LEU A O 1
ATOM 766 N N . TYR A 1 97 ? 4.587 -6.585 8.572 1.00 92.12 97 TYR A N 1
ATOM 767 C CA . TYR A 1 97 ? 4.464 -6.048 7.219 1.00 92.12 97 TYR A CA 1
ATOM 768 C C . TYR A 1 97 ? 5.406 -4.856 6.974 1.00 92.12 97 TYR A C 1
ATOM 770 O O . TYR A 1 97 ? 6.123 -4.851 5.977 1.00 92.12 97 TYR A O 1
ATOM 778 N N . ILE A 1 98 ? 5.476 -3.880 7.889 1.00 90.81 98 ILE A N 1
ATOM 779 C CA . ILE A 1 98 ? 6.394 -2.733 7.741 1.00 90.81 98 ILE A CA 1
ATOM 780 C C . ILE A 1 98 ? 7.855 -3.201 7.752 1.00 90.81 98 ILE A C 1
ATOM 782 O O . ILE A 1 98 ? 8.648 -2.747 6.927 1.00 90.81 98 ILE A O 1
ATOM 786 N N . LEU A 1 99 ? 8.211 -4.116 8.661 1.00 92.25 99 LEU A N 1
ATOM 787 C CA . LEU A 1 99 ? 9.555 -4.696 8.719 1.00 92.25 99 LEU A CA 1
ATOM 788 C C . LEU A 1 99 ? 9.920 -5.377 7.400 1.00 92.25 99 LEU A C 1
ATOM 790 O O . LEU A 1 99 ? 10.985 -5.101 6.856 1.00 92.25 99 LEU A O 1
ATOM 794 N N . LEU A 1 100 ? 9.014 -6.196 6.860 1.00 93.00 100 LEU A N 1
ATOM 795 C CA . LEU A 1 100 ? 9.199 -6.840 5.565 1.00 93.00 100 LEU A CA 1
ATOM 796 C C . LEU A 1 100 ? 9.437 -5.807 4.456 1.00 93.00 100 LEU A C 1
ATOM 798 O O . LEU A 1 100 ? 10.374 -5.975 3.677 1.00 93.00 100 LEU A O 1
ATOM 802 N N . THR A 1 101 ? 8.643 -4.732 4.396 1.00 92.19 101 THR A N 1
ATOM 803 C CA . THR A 1 101 ? 8.841 -3.673 3.395 1.00 92.19 101 THR A CA 1
ATOM 804 C C . THR A 1 101 ? 10.227 -3.042 3.508 1.00 92.19 101 THR A C 1
ATOM 806 O O . THR A 1 101 ? 10.919 -2.911 2.501 1.00 92.19 101 THR A O 1
ATOM 809 N N . ILE A 1 102 ? 10.665 -2.682 4.720 1.00 91.19 102 ILE A N 1
ATOM 810 C CA . ILE A 1 102 ? 11.994 -2.089 4.934 1.00 91.19 102 ILE A CA 1
ATOM 811 C C . ILE A 1 102 ? 13.089 -3.065 4.491 1.00 91.19 102 ILE A C 1
ATOM 813 O O . ILE A 1 102 ? 14.019 -2.664 3.793 1.00 91.19 102 ILE A O 1
ATOM 817 N N . THR A 1 103 ? 12.975 -4.346 4.851 1.00 91.62 103 THR A N 1
ATOM 818 C CA . THR A 1 103 ? 13.941 -5.373 4.448 1.00 91.62 103 THR A CA 1
ATOM 819 C C . THR A 1 103 ? 14.035 -5.491 2.927 1.00 91.62 103 THR A C 1
ATOM 821 O O . THR A 1 103 ? 15.142 -5.489 2.390 1.00 91.62 103 THR A O 1
ATOM 824 N N . ILE A 1 104 ? 12.901 -5.545 2.224 1.00 91.62 104 ILE A N 1
ATOM 825 C CA . ILE A 1 104 ? 12.886 -5.635 0.759 1.00 91.62 104 ILE A CA 1
ATOM 826 C C . ILE A 1 104 ? 13.492 -4.387 0.114 1.00 91.62 104 ILE A C 1
ATOM 828 O O . ILE A 1 104 ? 14.313 -4.530 -0.788 1.00 91.62 104 ILE A O 1
ATOM 832 N N . GLU A 1 105 ? 13.152 -3.185 0.581 1.00 89.38 105 GLU A N 1
ATOM 833 C CA . GLU A 1 105 ? 13.717 -1.939 0.044 1.00 89.38 105 GLU A CA 1
ATOM 834 C C . GLU A 1 105 ? 15.236 -1.868 0.220 1.00 89.38 105 GLU A C 1
ATOM 836 O O . GLU A 1 105 ? 15.955 -1.519 -0.716 1.00 89.38 105 GLU A O 1
ATOM 841 N N . VAL A 1 106 ? 15.747 -2.251 1.394 1.00 87.94 106 VAL A N 1
ATOM 842 C CA . VAL A 1 106 ? 17.193 -2.265 1.663 1.00 87.94 106 VAL A CA 1
ATOM 843 C C . VAL A 1 106 ? 17.905 -3.288 0.772 1.00 87.94 106 VAL A C 1
ATOM 845 O O . VAL A 1 106 ? 18.945 -2.970 0.190 1.00 87.94 106 VAL A O 1
ATOM 848 N N . ILE A 1 107 ? 17.339 -4.489 0.607 1.00 88.94 107 ILE A N 1
ATOM 849 C CA . ILE A 1 107 ? 17.894 -5.522 -0.284 1.00 88.94 107 ILE A CA 1
ATOM 850 C C . ILE A 1 107 ? 17.870 -5.044 -1.741 1.00 88.94 107 ILE A C 1
ATOM 852 O O . ILE A 1 107 ? 18.881 -5.141 -2.439 1.00 88.94 107 ILE A O 1
ATOM 856 N N . ALA A 1 108 ? 16.746 -4.501 -2.209 1.00 85.81 108 ALA A N 1
ATOM 857 C CA . ALA A 1 108 ? 16.587 -4.036 -3.582 1.00 85.81 108 ALA A CA 1
ATOM 858 C C . ALA A 1 108 ? 17.512 -2.854 -3.907 1.00 85.81 108 ALA A C 1
ATOM 860 O O . ALA A 1 108 ? 18.068 -2.794 -5.010 1.00 85.81 108 ALA A O 1
ATOM 861 N N . TRP A 1 109 ? 17.726 -1.951 -2.946 1.00 84.19 109 TRP A N 1
ATOM 862 C CA . TRP A 1 109 ? 18.699 -0.864 -3.045 1.00 84.19 109 TRP A CA 1
ATOM 863 C C . TRP A 1 109 ? 20.133 -1.395 -3.115 1.00 84.19 109 TRP A C 1
ATOM 865 O O . TRP A 1 109 ? 20.890 -1.009 -4.009 1.00 84.19 109 TRP A O 1
ATOM 875 N N . TRP A 1 110 ? 20.494 -2.347 -2.250 1.00 84.25 110 TRP A N 1
ATOM 876 C CA . TRP A 1 110 ? 21.812 -2.983 -2.277 1.00 84.25 110 TRP A CA 1
ATOM 877 C C . TRP A 1 110 ? 22.086 -3.695 -3.612 1.00 84.25 110 TRP A C 1
ATOM 879 O O . TRP A 1 110 ? 23.166 -3.538 -4.188 1.00 84.25 110 TRP A O 1
ATOM 889 N N . TYR A 1 111 ? 21.097 -4.402 -4.169 1.00 83.69 111 TYR A N 1
ATOM 890 C CA . TYR A 1 111 ? 21.192 -5.008 -5.506 1.00 83.69 111 TYR A CA 1
ATOM 891 C C . TYR A 1 111 ? 21.323 -3.960 -6.618 1.00 83.69 111 TYR A C 1
ATOM 893 O O . TYR A 1 111 ? 22.130 -4.139 -7.536 1.00 83.69 111 TYR A O 1
ATOM 901 N N . SER A 1 112 ? 20.589 -2.848 -6.512 1.00 81.25 112 SER A N 1
ATOM 902 C CA . SER A 1 112 ? 20.674 -1.738 -7.465 1.00 81.25 112 SER A CA 1
ATOM 903 C C . SER A 1 112 ? 22.072 -1.115 -7.500 1.00 81.25 112 SER A C 1
ATOM 905 O O . SER A 1 112 ? 22.546 -0.764 -8.581 1.00 81.25 112 SER A O 1
ATOM 907 N N . LEU A 1 113 ? 22.756 -1.003 -6.353 1.00 81.12 113 LEU A N 1
ATOM 908 C CA . LEU A 1 113 ? 24.139 -0.509 -6.288 1.00 81.12 113 LEU A CA 1
ATOM 909 C C . LEU A 1 113 ? 25.117 -1.436 -7.023 1.00 81.12 113 LEU A C 1
ATOM 911 O O . LEU A 1 113 ? 26.034 -0.963 -7.691 1.00 81.12 113 LEU A O 1
ATOM 915 N N . HIS A 1 114 ? 24.878 -2.746 -6.967 1.00 82.81 114 HIS A N 1
ATOM 916 C CA . HIS A 1 114 ? 25.687 -3.759 -7.651 1.00 82.81 114 HIS A CA 1
ATOM 917 C C . HIS A 1 114 ? 25.270 -3.988 -9.114 1.00 82.81 114 HIS A C 1
ATOM 919 O O . HIS A 1 114 ? 25.737 -4.944 -9.733 1.00 82.81 114 HIS A O 1
ATOM 925 N N . ARG A 1 115 ? 24.387 -3.141 -9.671 1.00 78.88 115 ARG A N 1
ATOM 926 C CA . ARG A 1 115 ? 23.824 -3.260 -11.033 1.00 78.88 115 ARG A CA 1
ATOM 927 C C . ARG A 1 115 ? 23.203 -4.633 -11.326 1.00 78.88 115 ARG A C 1
ATOM 929 O O . ARG A 1 115 ? 23.140 -5.058 -12.478 1.00 78.88 115 ARG A O 1
ATOM 936 N N . LYS A 1 116 ? 22.746 -5.335 -10.287 1.00 79.44 116 LYS A N 1
ATOM 937 C CA . LYS A 1 116 ? 22.039 -6.610 -10.419 1.00 79.44 116 LYS A CA 1
ATOM 938 C C . LYS A 1 116 ? 20.544 -6.352 -10.550 1.00 79.44 116 LYS A C 1
ATOM 940 O O . LYS A 1 116 ? 20.020 -5.385 -10.002 1.00 79.44 116 LYS A O 1
ATOM 945 N N . ASN A 1 117 ? 19.854 -7.244 -11.255 1.00 79.19 117 ASN A N 1
ATOM 946 C CA . ASN A 1 117 ? 18.408 -7.157 -11.403 1.00 79.19 117 ASN A CA 1
ATOM 947 C C . ASN A 1 117 ? 17.728 -7.323 -10.030 1.00 79.19 117 ASN A C 1
ATOM 949 O O . ASN A 1 117 ? 17.848 -8.370 -9.395 1.00 79.19 117 ASN A O 1
ATOM 953 N N . ASN A 1 118 ? 17.026 -6.285 -9.579 1.00 86.69 118 ASN A N 1
ATOM 954 C CA . ASN A 1 118 ? 16.280 -6.258 -8.321 1.00 86.69 118 ASN A CA 1
ATOM 955 C C . ASN A 1 118 ? 14.770 -6.504 -8.512 1.00 86.69 118 ASN A C 1
ATOM 957 O O . ASN A 1 118 ? 14.043 -6.613 -7.524 1.00 86.69 118 ASN A O 1
ATOM 961 N N . LEU A 1 119 ? 14.298 -6.645 -9.758 1.00 85.00 119 LEU A N 1
ATOM 962 C CA . LEU A 1 119 ? 12.879 -6.821 -10.085 1.00 85.00 119 LEU A CA 1
ATOM 963 C C . LEU A 1 119 ? 12.296 -8.099 -9.484 1.00 85.00 119 LEU A C 1
ATOM 965 O O . LEU A 1 119 ? 11.128 -8.116 -9.110 1.00 85.00 119 LEU A O 1
ATOM 969 N N . ILE A 1 120 ? 13.117 -9.139 -9.308 1.00 87.38 120 ILE A N 1
ATOM 970 C CA . ILE A 1 120 ? 12.685 -10.385 -8.672 1.00 87.38 120 ILE A CA 1
ATOM 971 C C . ILE A 1 120 ? 12.170 -10.141 -7.246 1.00 87.38 120 ILE A C 1
ATOM 973 O O . ILE A 1 120 ? 11.099 -10.626 -6.889 1.00 87.38 120 ILE A O 1
ATOM 977 N N . PHE A 1 121 ? 12.865 -9.317 -6.454 1.00 89.00 121 PHE A N 1
ATOM 978 C CA . PHE A 1 121 ? 12.451 -8.995 -5.087 1.00 89.00 121 PHE A CA 1
ATOM 979 C C . PHE A 1 121 ? 11.150 -8.197 -5.078 1.00 89.00 121 PHE A C 1
ATOM 981 O O . PHE A 1 121 ? 10.262 -8.489 -4.280 1.00 89.00 121 PHE A O 1
ATOM 988 N N . TYR A 1 122 ? 11.000 -7.247 -6.004 1.00 88.12 122 TYR A N 1
ATOM 989 C CA . TYR A 1 122 ? 9.768 -6.474 -6.145 1.00 88.12 122 TYR A CA 1
ATOM 990 C C . TYR A 1 122 ? 8.584 -7.328 -6.603 1.00 88.12 122 TYR A C 1
ATOM 992 O O . TYR A 1 122 ? 7.474 -7.130 -6.111 1.00 88.12 122 TYR A O 1
ATOM 1000 N N . ASN A 1 123 ? 8.797 -8.311 -7.479 1.00 90.50 123 ASN A N 1
ATOM 1001 C CA . ASN A 1 123 ? 7.752 -9.238 -7.911 1.00 90.50 123 ASN A CA 1
ATOM 1002 C C . ASN A 1 123 ? 7.248 -10.099 -6.746 1.00 90.50 123 ASN A C 1
ATOM 1004 O O . ASN A 1 123 ? 6.042 -10.153 -6.503 1.00 90.50 123 ASN A O 1
ATOM 1008 N N . PHE A 1 124 ? 8.154 -10.708 -5.973 1.00 91.81 124 PHE A N 1
ATOM 1009 C CA . PHE A 1 124 ? 7.777 -11.466 -4.774 1.00 91.81 124 PHE A CA 1
ATOM 1010 C C . PHE A 1 124 ? 7.104 -10.580 -3.724 1.00 91.81 124 PHE A C 1
ATOM 1012 O O . PHE A 1 124 ? 6.065 -10.942 -3.168 1.00 91.81 124 PHE A O 1
ATOM 1019 N N . TYR A 1 125 ? 7.657 -9.391 -3.489 1.00 92.69 125 TYR A N 1
ATOM 1020 C CA . TYR A 1 125 ? 7.074 -8.427 -2.567 1.00 92.69 125 TYR A CA 1
ATOM 1021 C C . TYR A 1 125 ? 5.669 -8.007 -2.994 1.00 92.69 125 TYR A C 1
ATOM 1023 O O . TYR A 1 125 ? 4.785 -7.944 -2.152 1.00 92.69 125 TYR A O 1
ATOM 1031 N N . THR A 1 126 ? 5.421 -7.807 -4.289 1.00 91.56 126 THR A N 1
ATOM 1032 C CA . THR A 1 126 ? 4.097 -7.462 -4.830 1.00 91.56 126 THR A CA 1
ATOM 1033 C C . THR A 1 126 ? 3.049 -8.520 -4.475 1.00 91.56 126 THR A C 1
ATOM 1035 O O . THR A 1 126 ? 1.934 -8.179 -4.075 1.00 91.56 126 THR A O 1
ATOM 1038 N N . ILE A 1 127 ? 3.404 -9.805 -4.556 1.00 94.12 127 ILE A N 1
ATOM 1039 C CA . ILE A 1 127 ? 2.509 -10.910 -4.183 1.00 94.12 127 ILE A CA 1
ATOM 1040 C C . ILE A 1 127 ? 2.156 -10.823 -2.695 1.00 94.12 127 ILE A C 1
ATOM 1042 O O . ILE A 1 127 ? 0.975 -10.835 -2.334 1.00 94.12 127 ILE A O 1
ATOM 1046 N N . ILE A 1 128 ? 3.168 -10.695 -1.833 1.00 95.00 128 ILE A N 1
ATOM 1047 C CA . ILE A 1 128 ? 2.979 -10.660 -0.377 1.00 95.00 128 ILE A CA 1
ATOM 1048 C C . ILE A 1 128 ? 2.228 -9.392 0.048 1.00 95.00 128 ILE A C 1
ATOM 1050 O O . ILE A 1 128 ? 1.281 -9.473 0.829 1.00 95.00 128 ILE A O 1
ATOM 1054 N N . ASN A 1 129 ? 2.608 -8.239 -0.504 1.00 94.00 129 ASN A N 1
ATOM 1055 C CA . ASN A 1 129 ? 2.029 -6.932 -0.219 1.00 94.00 129 ASN A CA 1
ATOM 1056 C C . ASN A 1 129 ? 0.522 -6.927 -0.482 1.00 94.00 129 ASN A C 1
ATOM 1058 O O . ASN A 1 129 ? -0.267 -6.718 0.436 1.00 94.00 129 ASN A O 1
ATOM 1062 N N . PHE A 1 130 ? 0.100 -7.234 -1.709 1.00 95.19 130 PHE A N 1
ATOM 1063 C CA . PHE A 1 130 ? -1.321 -7.200 -2.055 1.00 95.19 130 PHE A CA 1
ATOM 1064 C C . PHE A 1 130 ? -2.141 -8.245 -1.301 1.00 95.19 130 PHE A C 1
ATOM 1066 O O . PHE A 1 130 ? -3.242 -7.938 -0.847 1.00 95.19 130 PHE A O 1
ATOM 1073 N N . THR A 1 131 ? -1.587 -9.439 -1.079 1.00 95.25 131 THR A N 1
ATOM 1074 C CA . THR A 1 131 ? -2.237 -10.465 -0.250 1.00 95.25 131 THR A CA 1
ATOM 1075 C C . THR A 1 131 ? -2.476 -9.951 1.170 1.00 95.25 131 THR A C 1
ATOM 1077 O O . THR A 1 131 ? -3.580 -10.077 1.708 1.00 95.25 131 THR A O 1
ATOM 1080 N N . TYR A 1 132 ? -1.465 -9.313 1.764 1.00 94.88 132 TYR A N 1
ATOM 1081 C CA . TYR A 1 132 ? -1.572 -8.725 3.091 1.00 94.88 132 TYR A CA 1
ATOM 1082 C C . TYR A 1 132 ? -2.569 -7.561 3.134 1.00 94.88 132 TYR A C 1
ATOM 1084 O O . TYR A 1 132 ? -3.391 -7.510 4.047 1.00 94.88 132 TYR A O 1
ATOM 1092 N N . LEU A 1 133 ? -2.557 -6.661 2.147 1.00 94.62 133 LEU A N 1
ATOM 1093 C CA . LEU A 1 133 ? -3.510 -5.549 2.075 1.00 94.62 133 LEU A CA 1
ATOM 1094 C C . LEU A 1 133 ? -4.959 -6.046 1.967 1.00 94.62 133 LEU A C 1
ATOM 1096 O O . LEU A 1 133 ? -5.831 -5.522 2.656 1.00 94.62 133 LEU A O 1
ATOM 1100 N N . ILE A 1 134 ? -5.226 -7.089 1.176 1.00 94.56 134 ILE A N 1
ATOM 1101 C CA . ILE A 1 134 ? -6.563 -7.699 1.073 1.00 94.56 134 ILE A CA 1
ATOM 1102 C C . ILE A 1 134 ? -6.975 -8.328 2.413 1.00 94.56 134 ILE A C 1
ATOM 1104 O O . ILE A 1 134 ? -8.097 -8.113 2.880 1.00 94.56 134 ILE A O 1
ATOM 1108 N N . TYR A 1 135 ? -6.067 -9.062 3.064 1.00 93.81 135 TYR A N 1
ATOM 1109 C CA . TYR A 1 135 ? -6.298 -9.627 4.398 1.00 93.81 135 TYR A CA 1
ATOM 1110 C C . TYR A 1 135 ? -6.582 -8.541 5.449 1.00 93.81 135 TYR A C 1
ATOM 1112 O O . TYR A 1 135 ? -7.485 -8.688 6.278 1.00 93.81 135 TYR A O 1
ATOM 1120 N N . LEU A 1 136 ? -5.836 -7.440 5.398 1.00 92.75 136 LEU A N 1
ATOM 1121 C CA . LEU A 1 136 ? -6.000 -6.305 6.291 1.00 92.75 136 LEU A CA 1
ATOM 1122 C C . LEU A 1 136 ? -7.362 -5.641 6.079 1.00 92.75 136 LEU A C 1
ATOM 1124 O O . LEU A 1 136 ? -8.099 -5.468 7.047 1.00 92.75 136 LEU A O 1
ATOM 1128 N N . MET A 1 137 ? -7.736 -5.361 4.827 1.00 93.44 137 MET A N 1
ATOM 1129 C CA . MET A 1 137 ? -9.050 -4.807 4.502 1.00 93.44 137 MET A CA 1
ATOM 1130 C C . MET A 1 137 ? -10.170 -5.724 4.992 1.00 93.44 137 MET A C 1
ATOM 1132 O O . MET A 1 137 ? -11.062 -5.259 5.692 1.00 93.44 137 MET A O 1
ATOM 1136 N N . ARG A 1 138 ? -10.083 -7.041 4.750 1.00 92.88 138 ARG A N 1
ATOM 1137 C CA . ARG A 1 138 ? -11.040 -8.032 5.280 1.00 92.88 138 ARG A CA 1
ATOM 1138 C C . ARG A 1 138 ? -11.252 -7.893 6.790 1.00 92.88 138 ARG A C 1
ATOM 1140 O O . ARG A 1 138 ? -12.376 -8.073 7.246 1.00 92.88 138 ARG A O 1
ATOM 1147 N N . SER A 1 139 ? -10.199 -7.609 7.559 1.00 90.12 139 SER A N 1
ATOM 1148 C CA . SER A 1 139 ? -10.287 -7.491 9.022 1.00 90.12 139 SER A CA 1
ATOM 1149 C C . SER A 1 139 ? -11.096 -6.280 9.507 1.00 90.12 139 SER A C 1
ATOM 1151 O O . SER A 1 139 ? -11.502 -6.255 10.667 1.00 90.12 139 SER A O 1
ATOM 1153 N N . PHE A 1 140 ? -11.345 -5.300 8.633 1.00 89.50 140 PHE A N 1
ATOM 1154 C CA . PHE A 1 140 ? -12.106 -4.091 8.953 1.00 89.50 140 PHE A CA 1
ATOM 1155 C C . PHE A 1 140 ? -13.587 -4.175 8.566 1.00 89.50 140 PHE A C 1
ATOM 1157 O O . PHE A 1 140 ? -14.370 -3.335 9.008 1.00 89.50 140 PHE A O 1
ATOM 1164 N N . LEU A 1 141 ? -13.979 -5.159 7.752 1.00 89.25 141 LEU A N 1
ATOM 1165 C CA . LEU A 1 141 ? -15.370 -5.356 7.339 1.00 89.25 141 LEU A CA 1
ATOM 1166 C C . LEU A 1 141 ? -16.132 -6.223 8.350 1.00 89.25 141 LEU A C 1
ATOM 1168 O O . LEU A 1 141 ? -15.568 -7.153 8.929 1.00 89.25 141 LEU A O 1
ATOM 1172 N N . GLN A 1 142 ? -17.428 -5.954 8.518 1.00 87.38 142 GLN A N 1
ATOM 1173 C CA . GLN A 1 142 ? -18.335 -6.735 9.373 1.00 87.38 142 GLN A CA 1
ATOM 1174 C C . GLN A 1 142 ? -19.305 -7.581 8.535 1.00 87.38 142 GLN A C 1
ATOM 1176 O O . GLN A 1 142 ? -19.806 -8.612 8.993 1.00 87.38 142 GLN A O 1
ATOM 1181 N N . ASN A 1 143 ? -19.559 -7.198 7.279 1.00 89.62 143 ASN A N 1
ATOM 1182 C CA . ASN A 1 143 ? -20.446 -7.939 6.392 1.00 89.62 143 ASN A CA 1
ATOM 1183 C C . ASN A 1 143 ? -19.867 -9.315 6.010 1.00 89.62 143 ASN A C 1
ATOM 1185 O O . ASN A 1 143 ? -18.967 -9.434 5.172 1.00 89.62 143 ASN A O 1
ATOM 1189 N N . ARG A 1 144 ? -20.473 -10.380 6.549 1.00 89.19 144 ARG A N 1
ATOM 1190 C CA . ARG A 1 144 ? -20.046 -11.779 6.367 1.00 89.19 144 ARG A CA 1
ATOM 1191 C C . ARG A 1 144 ? -19.907 -12.207 4.902 1.00 89.19 144 ARG A C 1
ATOM 1193 O O . ARG A 1 144 ? -19.006 -12.986 4.590 1.00 89.19 144 ARG A O 1
ATOM 1200 N N . LYS A 1 145 ? -20.757 -11.699 3.998 1.00 91.38 145 LYS A N 1
ATOM 1201 C CA . LYS A 1 145 ? -20.668 -12.017 2.559 1.00 91.38 145 LYS A CA 1
ATOM 1202 C C . LYS A 1 145 ? -19.384 -11.449 1.955 1.00 91.38 145 LYS A C 1
ATOM 1204 O O . LYS A 1 145 ? -18.630 -12.181 1.322 1.00 91.38 145 LYS A O 1
ATOM 1209 N N . VAL A 1 146 ? -19.105 -10.169 2.205 1.00 91.62 146 VAL A N 1
ATOM 1210 C CA . VAL A 1 146 ? -17.912 -9.497 1.667 1.00 91.62 146 VAL A CA 1
ATOM 1211 C C . VAL A 1 146 ? -16.643 -10.065 2.297 1.00 91.62 146 VAL A C 1
ATOM 1213 O O . VAL A 1 146 ? -15.671 -10.319 1.591 1.00 91.62 146 VAL A O 1
ATOM 1216 N N . MET A 1 147 ? -16.667 -10.372 3.596 1.00 93.00 147 MET A N 1
ATOM 1217 C CA . MET A 1 147 ? -15.554 -11.050 4.263 1.00 93.00 147 MET A CA 1
ATOM 1218 C C . MET A 1 147 ? -15.231 -12.401 3.617 1.00 93.00 147 MET A C 1
ATOM 1220 O O . MET A 1 147 ? -14.057 -12.710 3.410 1.00 93.00 147 MET A O 1
ATOM 1224 N N . SER A 1 148 ? -16.246 -13.212 3.292 1.00 93.38 148 SER A N 1
ATOM 1225 C CA . SER A 1 148 ? -16.038 -14.505 2.629 1.00 93.38 148 SER A CA 1
ATOM 1226 C C . SER A 1 148 ? -15.416 -14.329 1.245 1.00 93.38 148 SER A C 1
ATOM 1228 O O . SER A 1 148 ? -14.433 -15.004 0.944 1.00 93.38 148 SER A O 1
ATOM 1230 N N . ILE A 1 149 ? -15.910 -13.370 0.455 1.00 94.69 149 ILE A N 1
ATOM 1231 C CA . ILE A 1 149 ? -15.347 -13.041 -0.862 1.00 94.69 149 ILE A CA 1
ATOM 1232 C C . ILE A 1 149 ? -13.882 -12.613 -0.723 1.00 94.69 149 ILE A C 1
ATOM 1234 O O . ILE A 1 149 ? -13.018 -13.198 -1.367 1.00 94.69 149 ILE A O 1
ATOM 1238 N N . LEU A 1 150 ? -13.569 -11.664 0.166 1.00 93.44 150 LEU A N 1
ATOM 1239 C CA . LEU A 1 150 ? -12.191 -11.208 0.385 1.00 93.44 150 LEU A CA 1
ATOM 1240 C C . LEU A 1 150 ? -11.274 -12.321 0.911 1.00 93.44 150 LEU A C 1
ATOM 1242 O O . LEU A 1 150 ? -10.086 -12.316 0.610 1.00 93.44 150 LEU A O 1
ATOM 1246 N N . THR A 1 151 ? -11.808 -13.290 1.662 1.00 92.94 151 THR A N 1
ATOM 1247 C CA . THR A 1 151 ? -11.034 -14.461 2.110 1.00 92.94 151 THR A CA 1
ATOM 1248 C C . THR A 1 151 ? -10.631 -15.326 0.921 1.00 92.94 151 THR A C 1
ATOM 1250 O O . THR A 1 151 ? -9.460 -15.671 0.789 1.00 92.94 151 THR A O 1
ATOM 1253 N N . TRP A 1 152 ? -11.577 -15.629 0.028 1.00 95.38 152 TRP A N 1
ATOM 1254 C CA . TRP A 1 152 ? -11.286 -16.368 -1.199 1.00 95.38 152 TRP A CA 1
ATOM 1255 C C . TRP A 1 152 ? -10.316 -15.607 -2.099 1.00 95.38 152 TRP A C 1
ATOM 1257 O O . TRP A 1 152 ? -9.340 -16.184 -2.568 1.00 95.38 152 TRP A O 1
ATOM 1267 N N . VAL A 1 153 ? -10.522 -14.302 -2.272 1.00 94.38 153 VAL A N 1
ATOM 1268 C CA . VAL A 1 153 ? -9.625 -13.444 -3.055 1.00 94.38 153 VAL A CA 1
ATOM 1269 C C . VAL A 1 153 ? -8.207 -13.444 -2.471 1.00 94.38 153 VAL A C 1
ATOM 1271 O O . VAL A 1 153 ? -7.253 -13.583 -3.230 1.00 94.38 153 VAL A O 1
ATOM 1274 N N . ALA A 1 154 ? -8.046 -13.364 -1.146 1.00 92.19 154 ALA A N 1
ATOM 1275 C CA . ALA A 1 154 ? -6.734 -13.411 -0.493 1.00 92.19 154 ALA A CA 1
ATOM 1276 C C . ALA A 1 154 ? -5.993 -14.747 -0.691 1.00 92.19 154 ALA A C 1
ATOM 1278 O O . ALA A 1 154 ? -4.770 -14.771 -0.618 1.00 92.19 154 ALA A O 1
ATOM 1279 N N . ILE A 1 155 ? -6.709 -15.848 -0.946 1.00 94.31 155 ILE A N 1
ATOM 1280 C CA . ILE A 1 155 ? -6.114 -17.167 -1.217 1.00 94.31 155 ILE A CA 1
ATOM 1281 C C . ILE A 1 155 ? -5.831 -17.342 -2.714 1.00 94.31 155 ILE A C 1
ATOM 1283 O O . ILE A 1 155 ? -4.767 -17.825 -3.094 1.00 94.31 155 ILE A O 1
ATOM 1287 N N . VAL A 1 156 ? -6.761 -16.930 -3.577 1.00 94.94 156 VAL A N 1
ATOM 1288 C CA . VAL A 1 156 ? -6.658 -17.113 -5.033 1.00 94.94 156 VAL A CA 1
ATOM 1289 C C . VAL A 1 156 ? -5.637 -16.157 -5.653 1.00 94.94 156 VAL A C 1
ATOM 1291 O O . VAL A 1 156 ? -4.868 -16.566 -6.523 1.00 94.94 156 VAL A O 1
ATOM 1294 N N . TYR A 1 157 ? -5.585 -14.903 -5.195 1.00 94.69 157 TYR A N 1
ATOM 1295 C CA . TYR A 1 157 ? -4.664 -13.894 -5.718 1.00 94.69 157 TYR A CA 1
ATOM 1296 C C . TYR A 1 157 ? -3.185 -14.324 -5.687 1.00 94.69 157 TYR A C 1
ATOM 1298 O O . TYR A 1 157 ? -2.545 -14.244 -6.736 1.00 94.69 157 TYR A O 1
ATOM 1306 N N . PRO A 1 158 ? -2.604 -14.804 -4.567 1.00 94.56 158 PRO A N 1
ATOM 1307 C CA . PRO A 1 158 ? -1.196 -15.193 -4.553 1.00 94.56 158 PRO A CA 1
ATOM 1308 C C . PRO A 1 158 ? -0.900 -16.388 -5.462 1.00 94.56 158 PRO A C 1
ATOM 1310 O O . PRO A 1 158 ? 0.174 -16.429 -6.061 1.00 94.56 158 PRO A O 1
ATOM 1313 N N . VAL A 1 159 ? -1.845 -17.322 -5.624 1.00 94.44 159 VAL A N 1
ATOM 1314 C CA . VAL A 1 159 ? -1.711 -18.445 -6.569 1.00 94.44 159 VAL A CA 1
ATOM 1315 C C . VAL A 1 159 ? -1.675 -17.922 -8.005 1.00 94.44 159 VAL A C 1
ATOM 1317 O O . VAL A 1 159 ? -0.754 -18.243 -8.754 1.00 94.44 159 VAL A O 1
ATOM 1320 N N . PHE A 1 160 ? -2.622 -17.051 -8.363 1.00 93.62 160 PHE A N 1
ATOM 1321 C CA . PHE A 1 160 ? -2.668 -16.398 -9.671 1.00 93.62 160 PHE A CA 1
ATOM 1322 C C . PHE A 1 160 ? -1.395 -15.589 -9.957 1.00 93.62 160 PHE A C 1
ATOM 1324 O O . PHE A 1 160 ? -0.777 -15.746 -11.009 1.00 93.62 160 PHE A O 1
ATOM 1331 N N . ALA A 1 161 ? -0.961 -14.758 -9.009 1.00 92.50 161 ALA A N 1
ATOM 1332 C CA . ALA A 1 161 ? 0.192 -13.886 -9.187 1.00 92.50 161 ALA A CA 1
ATOM 1333 C C . ALA A 1 161 ? 1.512 -14.673 -9.277 1.00 92.50 161 ALA A C 1
ATOM 1335 O O . ALA A 1 161 ? 2.395 -14.289 -10.046 1.00 92.50 161 ALA A O 1
ATOM 1336 N N . SER A 1 162 ? 1.627 -15.790 -8.547 1.00 91.88 162 SER A N 1
ATOM 1337 C CA . SER A 1 162 ? 2.770 -16.709 -8.643 1.00 91.88 162 SER A CA 1
ATOM 1338 C C . SER A 1 162 ? 2.788 -17.447 -9.981 1.00 91.88 162 SER A C 1
ATOM 1340 O O . SER A 1 162 ? 3.840 -17.549 -10.609 1.00 91.88 162 SER A O 1
ATOM 1342 N N . ALA A 1 163 ? 1.627 -17.903 -10.462 1.00 91.81 163 ALA A N 1
ATOM 1343 C CA . ALA A 1 163 ? 1.511 -18.518 -11.781 1.00 91.81 163 ALA A CA 1
ATOM 1344 C C . ALA A 1 163 ? 1.889 -17.528 -12.897 1.00 91.81 163 ALA A C 1
ATOM 1346 O O . ALA A 1 163 ? 2.677 -17.870 -13.776 1.00 91.81 163 ALA A O 1
ATOM 1347 N N . ASN A 1 164 ? 1.413 -16.279 -12.823 1.00 90.06 164 ASN A N 1
ATOM 1348 C CA . ASN A 1 164 ? 1.787 -15.223 -13.767 1.00 90.06 164 ASN A CA 1
ATOM 1349 C C . ASN A 1 164 ? 3.306 -14.961 -13.778 1.00 90.06 164 ASN A C 1
ATOM 1351 O O . ASN A 1 164 ? 3.915 -14.833 -14.840 1.00 90.06 164 ASN A O 1
ATOM 1355 N N . MET A 1 165 ? 3.928 -14.951 -12.596 1.00 89.06 165 MET A N 1
ATOM 1356 C CA . MET A 1 165 ? 5.371 -14.762 -12.451 1.00 89.06 165 MET A CA 1
ATOM 1357 C C . MET A 1 165 ? 6.198 -15.902 -13.058 1.00 89.06 165 MET A C 1
ATOM 1359 O O . MET A 1 165 ? 7.231 -15.636 -13.665 1.00 89.06 165 MET A O 1
ATOM 1363 N N . ILE A 1 166 ? 5.779 -17.158 -12.877 1.00 87.88 166 ILE A N 1
ATOM 1364 C CA . ILE A 1 166 ? 6.561 -18.330 -13.302 1.00 87.88 166 ILE A CA 1
ATOM 1365 C C . ILE A 1 166 ? 6.326 -18.655 -14.782 1.00 87.88 166 ILE A C 1
ATOM 1367 O O . ILE A 1 166 ? 7.280 -18.979 -15.484 1.00 87.88 166 ILE A O 1
ATOM 1371 N N . PHE A 1 167 ? 5.081 -18.562 -15.259 1.00 86.06 167 PHE A N 1
ATOM 1372 C CA . PHE A 1 167 ? 4.697 -19.090 -16.573 1.00 86.06 167 PHE A CA 1
ATOM 1373 C C . PHE A 1 167 ? 4.506 -18.031 -17.666 1.00 86.06 167 PHE A C 1
ATOM 1375 O O . PHE A 1 167 ? 4.660 -18.367 -18.835 1.00 86.06 167 PHE A O 1
ATOM 1382 N N . PHE A 1 168 ? 4.162 -16.782 -17.325 1.00 83.31 168 PHE A N 1
ATOM 1383 C CA . PHE A 1 168 ? 3.715 -15.795 -18.321 1.00 83.31 168 PHE A CA 1
ATOM 1384 C C . PHE A 1 168 ? 4.691 -14.629 -18.511 1.00 83.31 168 PHE A C 1
ATOM 1386 O O . PHE A 1 168 ? 5.187 -14.432 -19.616 1.00 83.31 168 PHE A O 1
ATOM 1393 N N . GLN A 1 169 ? 4.967 -13.843 -17.464 1.00 80.31 169 GLN A N 1
ATOM 1394 C CA . GLN A 1 169 ? 5.856 -12.673 -17.572 1.00 80.31 169 GLN A CA 1
ATOM 1395 C C . GLN A 1 169 ? 7.323 -13.026 -17.286 1.00 80.31 169 GLN A C 1
ATOM 1397 O O . GLN A 1 169 ? 8.220 -12.493 -17.931 1.00 80.31 169 GLN A O 1
ATOM 1402 N N . GLY A 1 170 ? 7.574 -13.979 -16.387 1.00 80.62 170 GLY A N 1
ATOM 1403 C CA . GLY A 1 170 ? 8.920 -14.398 -16.002 1.00 80.62 170 GLY A CA 1
ATOM 1404 C C . GLY A 1 170 ? 9.483 -13.630 -14.800 1.00 80.62 170 GLY A C 1
ATOM 1405 O O . GLY A 1 170 ? 8.971 -12.602 -14.363 1.00 80.62 170 GLY A O 1
ATOM 1406 N N . LEU A 1 171 ? 10.579 -14.147 -14.237 1.00 79.12 171 LEU A N 1
ATOM 1407 C C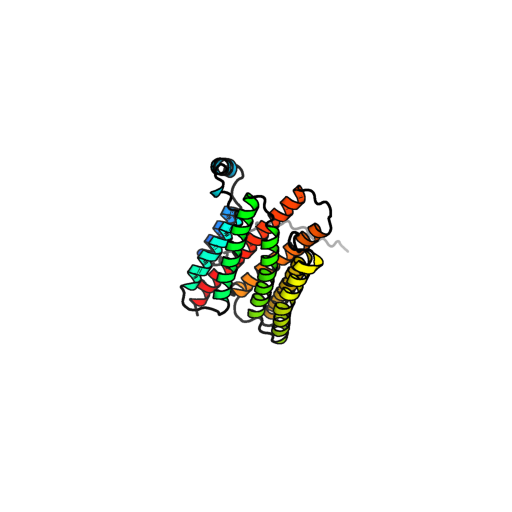A . LEU A 1 171 ? 11.149 -13.671 -12.966 1.00 79.12 171 LEU A CA 1
ATOM 1408 C C . LEU A 1 171 ? 11.931 -12.352 -13.078 1.00 79.12 171 LEU A C 1
ATOM 1410 O O . LEU A 1 171 ? 12.116 -11.654 -12.080 1.00 79.12 171 LEU A O 1
ATOM 1414 N N . HIS A 1 172 ? 12.419 -12.031 -14.277 1.00 77.44 172 HIS A N 1
ATOM 1415 C CA . HIS A 1 172 ? 13.346 -10.922 -14.515 1.00 77.44 172 HIS A CA 1
ATOM 1416 C C . HIS A 1 172 ? 12.689 -9.658 -15.069 1.00 77.44 172 HIS A C 1
ATOM 1418 O O . HIS A 1 172 ? 13.373 -8.644 -15.205 1.00 77.44 172 HIS A O 1
ATOM 1424 N N . THR A 1 173 ? 11.390 -9.699 -15.349 1.00 82.44 173 THR A N 1
ATOM 1425 C CA . THR A 1 173 ? 10.585 -8.555 -15.785 1.00 82.44 173 THR A CA 1
ATOM 1426 C C . THR A 1 173 ? 9.600 -8.168 -14.694 1.00 82.44 173 THR A C 1
ATOM 1428 O O . THR A 1 173 ? 9.205 -9.007 -13.891 1.00 82.44 173 THR A O 1
ATOM 1431 N N . PHE A 1 174 ? 9.177 -6.908 -14.656 1.00 82.69 174 PHE A N 1
ATOM 1432 C CA . PHE A 1 174 ? 8.166 -6.476 -13.695 1.00 82.69 174 PHE A CA 1
ATOM 1433 C C . PHE A 1 174 ? 6.790 -7.074 -14.030 1.00 82.69 174 PHE A C 1
ATOM 1435 O O . PHE A 1 174 ? 6.316 -6.956 -15.162 1.00 82.69 174 PHE A O 1
ATOM 1442 N N . ASN A 1 175 ? 6.136 -7.693 -13.044 1.00 86.38 175 ASN A N 1
ATOM 1443 C CA . ASN A 1 175 ? 4.860 -8.385 -13.237 1.00 86.38 175 ASN A CA 1
ATOM 1444 C C . ASN A 1 175 ? 3.664 -7.432 -13.205 1.00 86.38 175 ASN A C 1
ATOM 1446 O O . ASN A 1 175 ? 2.844 -7.446 -12.279 1.00 86.38 175 ASN A O 1
ATOM 1450 N N . THR A 1 176 ? 3.560 -6.602 -14.240 1.00 87.38 176 THR A N 1
ATOM 1451 C CA . THR A 1 176 ? 2.538 -5.559 -14.342 1.00 87.38 176 THR A CA 1
ATOM 1452 C C . THR A 1 176 ? 1.108 -6.093 -14.241 1.00 87.38 176 THR A C 1
ATOM 1454 O O . THR A 1 176 ? 0.280 -5.462 -13.587 1.00 87.38 176 THR A O 1
ATOM 1457 N N . TYR A 1 177 ? 0.800 -7.266 -14.811 1.00 88.25 177 TYR A N 1
ATOM 1458 C CA . TYR A 1 177 ? -0.555 -7.830 -14.736 1.00 88.25 177 TYR A CA 1
ATOM 1459 C C . TYR A 1 177 ? -0.942 -8.209 -13.304 1.00 88.25 177 TYR A C 1
ATOM 1461 O O . TYR A 1 177 ? -2.033 -7.863 -12.848 1.00 88.25 177 TYR A O 1
ATOM 1469 N N . SER A 1 178 ? -0.028 -8.853 -12.567 1.00 91.88 178 SER A N 1
ATOM 1470 C CA . SER A 1 178 ? -0.229 -9.163 -11.146 1.00 91.88 178 SER A CA 1
ATOM 1471 C C . SER A 1 178 ? -0.415 -7.884 -10.330 1.00 91.88 178 SER A C 1
ATOM 1473 O O . SER A 1 178 ? -1.324 -7.809 -9.505 1.00 91.88 178 SER A O 1
ATOM 1475 N N . PHE A 1 179 ? 0.402 -6.861 -10.599 1.00 91.56 179 PHE A N 1
ATOM 1476 C CA . PHE A 1 179 ? 0.329 -5.574 -9.910 1.00 91.56 179 PHE A CA 1
ATOM 1477 C C . PHE A 1 179 ? -1.015 -4.864 -10.143 1.00 91.56 179 PHE A C 1
ATOM 1479 O O . PHE A 1 179 ? -1.686 -4.490 -9.183 1.00 91.56 179 PHE A O 1
ATOM 1486 N N . ILE A 1 180 ? -1.452 -4.726 -11.401 1.00 92.25 180 ILE A N 1
ATOM 1487 C CA . ILE A 1 180 ? -2.727 -4.075 -11.754 1.00 92.25 180 ILE A CA 1
ATOM 1488 C C . ILE A 1 180 ? -3.913 -4.835 -11.145 1.00 92.25 180 ILE A C 1
ATOM 1490 O O . ILE A 1 180 ? -4.836 -4.213 -10.608 1.00 92.25 180 ILE A O 1
ATOM 1494 N N . CYS A 1 181 ? -3.881 -6.171 -11.180 1.00 93.94 181 CYS A N 1
ATOM 1495 C CA . CYS A 1 181 ? -4.894 -7.006 -10.539 1.00 93.94 181 CYS A CA 1
ATOM 1496 C C . CYS A 1 181 ? -4.944 -6.751 -9.021 1.00 93.94 181 CYS A C 1
ATOM 1498 O O . CYS A 1 181 ? -6.016 -6.475 -8.479 1.00 93.94 181 CYS A O 1
ATOM 1500 N N . GLY A 1 182 ? -3.788 -6.744 -8.349 1.00 94.56 182 GLY A N 1
ATOM 1501 C CA . GLY A 1 182 ? -3.676 -6.452 -6.918 1.00 94.56 182 GLY A CA 1
ATOM 1502 C C . GLY A 1 182 ? -4.194 -5.060 -6.539 1.00 94.56 182 GLY A C 1
ATOM 1503 O O . GLY A 1 182 ? -4.989 -4.931 -5.601 1.00 94.56 182 GLY A O 1
ATOM 1504 N N . CYS A 1 183 ? -3.827 -4.021 -7.300 1.00 94.50 183 CYS A N 1
ATOM 1505 C CA . CYS A 1 183 ? -4.357 -2.665 -7.118 1.00 94.50 183 CYS A CA 1
ATOM 1506 C C . CYS A 1 183 ? -5.881 -2.633 -7.260 1.00 94.50 183 CYS A C 1
ATOM 1508 O O . CYS A 1 183 ? -6.570 -2.047 -6.431 1.00 94.50 183 CYS A O 1
ATOM 1510 N N . THR A 1 184 ? -6.424 -3.290 -8.283 1.00 95.00 184 THR A N 1
ATOM 1511 C CA . THR A 1 184 ? -7.872 -3.299 -8.536 1.00 95.00 184 THR A CA 1
ATOM 1512 C C . THR A 1 184 ? -8.629 -3.974 -7.391 1.00 95.00 184 THR A C 1
ATOM 1514 O O . THR A 1 184 ? -9.594 -3.416 -6.868 1.00 95.00 184 THR A O 1
ATOM 1517 N N . LEU A 1 185 ? -8.162 -5.143 -6.942 1.00 95.88 185 LEU A N 1
ATOM 1518 C CA . LEU A 1 185 ? -8.777 -5.883 -5.836 1.00 95.88 185 LEU A CA 1
ATOM 1519 C C . LEU A 1 185 ? -8.741 -5.093 -4.522 1.00 95.88 185 LEU A C 1
ATOM 1521 O O . LEU A 1 185 ? -9.735 -5.056 -3.795 1.00 95.88 185 LEU A O 1
ATOM 1525 N N . THR A 1 186 ? -7.621 -4.432 -4.225 1.00 95.62 186 THR A N 1
ATOM 1526 C CA . THR A 1 186 ? -7.492 -3.601 -3.018 1.00 95.62 186 THR A CA 1
ATOM 1527 C C . THR A 1 186 ? -8.347 -2.338 -3.081 1.00 95.62 186 THR A C 1
ATOM 1529 O O . THR A 1 186 ? -8.971 -1.999 -2.079 1.00 95.62 186 THR A O 1
ATOM 1532 N N . VAL A 1 187 ? -8.470 -1.689 -4.244 1.00 96.19 187 VAL A N 1
ATOM 1533 C CA . VAL A 1 187 ? -9.398 -0.560 -4.445 1.00 96.19 187 VAL A CA 1
ATOM 1534 C C . VAL A 1 187 ? -10.845 -0.993 -4.212 1.00 96.19 187 VAL A C 1
ATOM 1536 O O . VAL A 1 187 ? -11.559 -0.332 -3.458 1.00 96.19 187 VAL A O 1
ATOM 1539 N N . ILE A 1 188 ? -11.271 -2.124 -4.785 1.00 95.56 188 ILE A N 1
ATOM 1540 C CA . ILE A 1 188 ? -12.623 -2.667 -4.572 1.00 95.56 188 ILE A CA 1
ATOM 1541 C C . ILE A 1 188 ? -12.861 -2.955 -3.083 1.00 95.56 188 ILE A C 1
ATOM 1543 O O . ILE A 1 188 ? -13.912 -2.597 -2.549 1.00 95.56 188 ILE A O 1
ATOM 1547 N N . ALA A 1 189 ? -11.882 -3.545 -2.391 1.00 95.25 189 ALA A N 1
ATOM 1548 C CA . ALA A 1 189 ? -11.971 -3.806 -0.955 1.00 95.25 189 ALA A CA 1
ATOM 1549 C C . ALA A 1 189 ? -12.092 -2.509 -0.131 1.00 95.25 189 ALA A C 1
ATOM 1551 O O . ALA A 1 189 ? -12.914 -2.440 0.785 1.00 95.25 189 ALA A O 1
ATOM 1552 N N . SER A 1 190 ? -11.327 -1.467 -0.475 1.00 95.62 190 SER A N 1
ATOM 1553 C CA . SER A 1 190 ? -11.422 -0.145 0.158 1.00 95.62 190 SER A CA 1
ATOM 1554 C C . SER A 1 190 ? -12.773 0.519 -0.072 1.00 95.62 190 SER A C 1
ATOM 1556 O O . SER A 1 190 ? -13.365 1.039 0.873 1.00 95.62 190 SER A O 1
ATOM 1558 N N . ILE A 1 191 ? -13.306 0.461 -1.293 1.00 94.75 191 ILE A N 1
ATOM 1559 C CA . ILE A 1 191 ? -14.642 0.989 -1.600 1.00 94.75 191 ILE A CA 1
ATOM 1560 C C . ILE A 1 191 ? -15.711 0.233 -0.805 1.00 94.75 191 ILE A C 1
ATOM 1562 O O . ILE A 1 191 ? -16.594 0.865 -0.227 1.00 94.75 191 ILE A O 1
ATOM 1566 N N . ALA A 1 192 ? -15.618 -1.097 -0.714 1.00 93.81 192 ALA A N 1
ATOM 1567 C CA . ALA A 1 192 ? -16.549 -1.904 0.073 1.00 93.81 192 ALA A CA 1
ATOM 1568 C C . ALA A 1 192 ? -16.528 -1.524 1.564 1.00 93.81 192 ALA A C 1
ATOM 1570 O O . ALA A 1 192 ? -17.591 -1.397 2.173 1.00 93.81 192 ALA A O 1
ATOM 1571 N N . TYR A 1 193 ? -15.341 -1.273 2.128 1.00 93.81 193 TYR A N 1
ATOM 1572 C CA . TYR A 1 193 ? -15.199 -0.754 3.489 1.00 93.81 193 TYR A CA 1
ATOM 1573 C C . TYR A 1 193 ? -15.898 0.604 3.657 1.00 93.81 193 TYR A C 1
ATOM 1575 O O . TYR A 1 193 ? -16.726 0.760 4.555 1.00 93.81 193 TYR A O 1
ATOM 1583 N N . PHE A 1 194 ? -15.623 1.579 2.782 1.00 92.44 194 PHE A N 1
ATOM 1584 C CA . PHE A 1 194 ? -16.253 2.901 2.883 1.00 92.44 194 PHE A CA 1
ATOM 1585 C C . PHE A 1 194 ? -17.771 2.829 2.714 1.00 92.44 194 PHE A C 1
ATOM 1587 O O . PHE A 1 194 ? -18.500 3.476 3.462 1.00 92.44 194 PHE A O 1
ATOM 1594 N N . TYR A 1 195 ? -18.255 1.999 1.792 1.00 92.31 195 TYR A N 1
ATOM 1595 C CA . TYR A 1 195 ? -19.681 1.762 1.600 1.00 92.31 195 TYR A CA 1
ATOM 1596 C C . TYR A 1 195 ? -20.346 1.207 2.868 1.00 92.31 195 TYR A C 1
ATOM 1598 O O . TYR A 1 195 ? -21.391 1.701 3.295 1.00 92.31 195 TYR A O 1
ATOM 1606 N N . GLU A 1 196 ? -19.728 0.216 3.515 1.00 90.44 196 GLU A N 1
ATOM 1607 C CA . GLU A 1 196 ? -20.238 -0.366 4.759 1.00 90.44 196 GLU A CA 1
ATOM 1608 C C . GLU A 1 196 ? -20.258 0.650 5.908 1.00 90.44 196 GLU A C 1
ATOM 1610 O O . GLU A 1 196 ? -21.229 0.693 6.668 1.00 90.44 196 GLU A O 1
ATOM 1615 N N . ARG A 1 197 ? -19.230 1.504 5.992 1.00 86.50 197 ARG A N 1
ATOM 1616 C CA . ARG A 1 197 ? -19.132 2.581 6.988 1.00 86.50 197 ARG A CA 1
ATOM 1617 C C . ARG A 1 197 ? -20.154 3.692 6.782 1.00 86.50 197 ARG A C 1
ATOM 1619 O O . ARG A 1 197 ? -20.678 4.194 7.770 1.00 86.50 197 ARG A O 1
ATOM 1626 N N . ILE A 1 198 ? -20.449 4.058 5.536 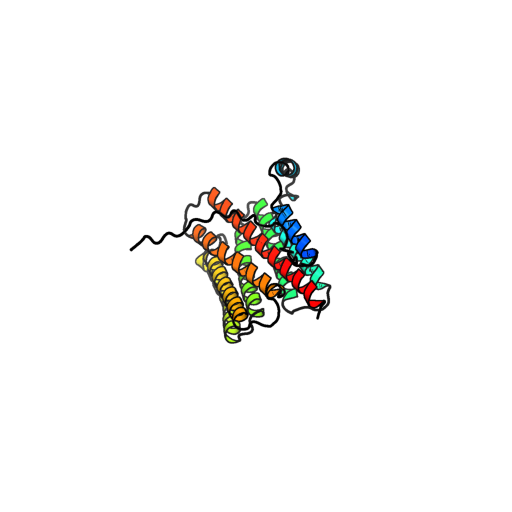1.00 87.81 198 ILE A N 1
ATOM 1627 C CA . ILE A 1 198 ? -21.505 5.030 5.217 1.00 87.81 198 ILE A CA 1
ATOM 1628 C C . ILE A 1 198 ? -22.878 4.448 5.577 1.00 87.81 198 ILE A C 1
ATOM 1630 O O . ILE A 1 198 ? -23.718 5.150 6.131 1.00 87.81 198 ILE A O 1
ATOM 1634 N N . LYS A 1 199 ? -23.099 3.156 5.303 1.00 86.50 199 LYS A N 1
ATOM 1635 C CA . LYS A 1 199 ? -24.371 2.479 5.585 1.00 86.50 199 LYS A CA 1
ATOM 1636 C C . LYS A 1 199 ? -24.638 2.277 7.082 1.00 86.50 199 LYS A C 1
ATOM 1638 O O . LYS A 1 199 ? -25.788 2.349 7.501 1.00 86.50 199 LYS A O 1
ATOM 1643 N N . HIS A 1 200 ? -23.600 2.014 7.874 1.00 80.50 200 HIS A N 1
ATOM 1644 C CA . HIS A 1 200 ? -23.697 1.797 9.321 1.00 80.50 200 HIS A CA 1
ATOM 1645 C C . HIS A 1 200 ? -22.968 2.913 10.075 1.00 80.50 200 HIS A C 1
ATOM 1647 O O . HIS A 1 200 ? -21.994 2.666 10.790 1.00 80.50 200 HIS A O 1
ATOM 1653 N N . SER A 1 201 ? -23.415 4.157 9.889 1.00 69.88 201 SER A N 1
ATOM 1654 C CA . SER A 1 201 ? -22.847 5.314 10.579 1.00 69.88 201 SER A CA 1
ATOM 1655 C C . SER A 1 201 ? -23.074 5.196 12.092 1.00 69.88 201 SER A C 1
ATOM 1657 O O . SER A 1 201 ? -24.158 5.489 12.597 1.00 69.88 201 SER A O 1
ATOM 1659 N N . GLY A 1 202 ? -22.061 4.726 12.819 1.00 65.69 202 GLY A N 1
ATOM 1660 C CA . GLY A 1 202 ? -22.055 4.749 14.279 1.00 65.69 202 GLY A CA 1
ATOM 1661 C C . GLY A 1 202 ? -21.905 6.177 14.829 1.00 65.69 202 GLY A C 1
ATOM 1662 O O . GLY A 1 202 ? -21.501 7.080 14.097 1.00 65.69 202 GLY A O 1
ATOM 1663 N N . PRO A 1 203 ? -22.162 6.396 16.130 1.00 57.25 203 PRO A N 1
ATOM 1664 C CA . PRO A 1 203 ? -22.056 7.714 16.769 1.00 57.25 203 PRO A CA 1
ATOM 1665 C C . PRO A 1 203 ? -20.610 8.234 16.906 1.00 57.25 203 PRO A C 1
ATOM 1667 O O . PRO A 1 203 ? -20.397 9.366 17.334 1.00 57.25 203 PRO A O 1
ATOM 1670 N N . GLN A 1 204 ? -19.599 7.424 16.573 1.00 64.31 204 GLN A N 1
ATOM 1671 C CA . GLN A 1 204 ? -18.190 7.808 16.655 1.00 64.31 204 GLN A CA 1
ATOM 1672 C C . GLN A 1 204 ? -17.729 8.545 15.392 1.00 64.31 204 GLN A C 1
ATOM 1674 O O . GLN A 1 204 ? -17.947 8.088 14.271 1.00 64.31 204 GLN A O 1
ATOM 1679 N N . SER A 1 205 ? -17.028 9.667 15.588 1.00 71.31 205 SER A N 1
ATOM 1680 C CA . SER A 1 205 ? -16.396 10.436 14.510 1.00 71.31 205 SER A CA 1
ATOM 1681 C C . SER A 1 205 ? -15.476 9.555 13.657 1.00 71.31 205 SER A C 1
ATOM 1683 O O . SER A 1 205 ? -14.569 8.904 14.180 1.00 71.31 205 SER A O 1
ATOM 1685 N N . LEU A 1 206 ? -15.672 9.584 12.334 1.00 73.56 206 LEU A N 1
ATOM 1686 C CA . LEU A 1 206 ? -14.866 8.845 11.350 1.00 73.56 206 LEU A CA 1
ATOM 1687 C C . LEU A 1 206 ? -13.365 9.140 11.472 1.00 73.56 206 LEU A C 1
ATOM 1689 O O . LEU A 1 206 ? -12.545 8.246 11.294 1.00 73.56 206 LEU A O 1
ATOM 1693 N N . LEU A 1 207 ? -13.005 10.377 11.823 1.00 75.44 207 LEU A N 1
ATOM 1694 C CA . LEU A 1 207 ? -11.610 10.811 11.938 1.00 75.44 207 LEU A CA 1
ATOM 1695 C C . LEU A 1 207 ? -10.889 10.206 13.151 1.00 75.44 207 LEU A C 1
ATOM 1697 O O . LEU A 1 207 ? -9.657 10.183 13.188 1.00 75.44 207 LEU A O 1
ATOM 1701 N N . HIS A 1 208 ? -11.636 9.714 14.139 1.00 77.00 208 HIS A N 1
ATOM 1702 C CA . HIS A 1 208 ? -11.071 9.054 15.316 1.00 77.00 208 HIS A CA 1
ATOM 1703 C C . HIS A 1 208 ? -10.851 7.554 15.093 1.00 77.00 208 HIS A C 1
ATOM 1705 O O . HIS A 1 208 ? -10.159 6.918 15.889 1.00 77.00 208 HIS A O 1
ATOM 1711 N N . ASP A 1 209 ? -11.393 6.988 14.011 1.00 83.44 209 ASP A N 1
ATOM 1712 C CA . ASP A 1 209 ? -11.245 5.572 13.703 1.00 83.44 209 ASP A CA 1
ATOM 1713 C C . ASP A 1 209 ? -9.897 5.308 12.997 1.00 83.44 209 ASP A C 1
ATOM 1715 O O . ASP A 1 209 ? -9.673 5.779 11.878 1.00 83.44 209 ASP A O 1
ATOM 1719 N N . PRO A 1 210 ? -8.973 4.536 13.598 1.00 86.44 210 PRO A N 1
ATOM 1720 C CA . PRO A 1 210 ? -7.698 4.211 12.961 1.00 86.44 210 PRO A CA 1
ATOM 1721 C C . PRO A 1 210 ? -7.874 3.449 11.636 1.00 86.44 210 PRO A C 1
ATOM 1723 O O . PRO A 1 210 ? -7.033 3.578 10.741 1.00 86.44 210 PRO A O 1
ATOM 1726 N N . THR A 1 211 ? -8.953 2.677 11.474 1.00 89.50 211 THR A N 1
ATOM 1727 C CA . THR A 1 211 ? -9.206 1.891 10.253 1.00 89.50 211 THR A CA 1
ATOM 1728 C C . THR A 1 211 ? -9.558 2.771 9.051 1.00 89.50 211 THR A C 1
ATOM 1730 O O . THR A 1 211 ? -9.243 2.411 7.912 1.00 89.50 211 THR A O 1
ATOM 1733 N N . PHE A 1 212 ? -10.118 3.962 9.296 1.00 90.81 212 PHE A N 1
ATOM 1734 C CA . PHE A 1 212 ? -10.439 4.946 8.262 1.00 90.81 212 PHE A CA 1
ATOM 1735 C C . PHE A 1 212 ? -9.168 5.470 7.579 1.00 90.81 212 PHE A C 1
ATOM 1737 O O . PHE A 1 212 ? -9.074 5.477 6.350 1.00 90.81 212 PHE A O 1
ATOM 1744 N N . TRP A 1 213 ? -8.153 5.837 8.368 1.00 91.81 213 TRP A N 1
ATOM 1745 C CA . TRP A 1 213 ? -6.875 6.347 7.859 1.00 91.81 213 TRP A CA 1
ATOM 1746 C C . TRP A 1 213 ? -6.103 5.297 7.051 1.00 91.81 213 TRP A C 1
ATOM 1748 O O . TRP A 1 213 ? -5.583 5.607 5.978 1.00 91.81 213 TRP A O 1
ATOM 1758 N N . ILE A 1 214 ? -6.093 4.040 7.512 1.00 92.75 214 ILE A N 1
ATOM 1759 C CA . ILE A 1 214 ? -5.464 2.922 6.788 1.00 92.75 214 ILE A CA 1
ATOM 1760 C C . ILE A 1 214 ? -6.152 2.709 5.437 1.00 92.75 214 ILE A C 1
ATOM 1762 O O . ILE A 1 214 ? -5.486 2.682 4.402 1.00 92.75 214 ILE A O 1
ATOM 1766 N N . SER A 1 215 ? -7.482 2.601 5.436 1.00 94.25 215 SER A N 1
ATOM 1767 C CA . SER A 1 215 ? -8.262 2.336 4.221 1.00 94.25 215 SER A CA 1
ATOM 1768 C C . SER A 1 215 ? -8.144 3.473 3.202 1.00 94.25 215 SER A C 1
ATOM 1770 O O . SER A 1 215 ? -8.057 3.217 2.000 1.00 94.25 215 SER A O 1
ATOM 1772 N N . THR A 1 216 ? -8.067 4.721 3.680 1.00 94.31 216 THR A N 1
ATOM 1773 C CA . THR A 1 216 ? -7.847 5.915 2.846 1.00 94.31 216 THR A CA 1
ATOM 1774 C C . THR A 1 216 ? -6.482 5.874 2.168 1.00 94.31 216 THR A C 1
ATOM 1776 O O . THR A 1 216 ? -6.393 6.086 0.959 1.00 94.31 216 THR A O 1
ATOM 1779 N N . GLY A 1 217 ? -5.424 5.547 2.916 1.00 94.44 217 GLY A N 1
ATOM 1780 C CA . GLY A 1 217 ? -4.081 5.429 2.349 1.00 94.44 217 GLY A CA 1
ATOM 1781 C C . GLY A 1 217 ? -4.003 4.348 1.279 1.00 94.44 217 GLY A C 1
ATOM 1782 O O . GLY A 1 217 ? -3.504 4.607 0.184 1.00 94.44 217 GLY A O 1
ATOM 1783 N N . ILE A 1 218 ? -4.564 3.168 1.561 1.00 95.12 218 ILE A N 1
ATOM 1784 C CA . ILE A 1 218 ? -4.618 2.053 0.605 1.00 95.12 218 ILE A CA 1
ATOM 1785 C C . ILE A 1 218 ? -5.379 2.467 -0.659 1.00 95.12 218 ILE A C 1
ATOM 1787 O O . ILE A 1 218 ? -4.904 2.207 -1.764 1.00 95.12 218 ILE A O 1
ATOM 1791 N N . LEU A 1 219 ? -6.532 3.128 -0.522 1.00 95.38 219 LEU A N 1
ATOM 1792 C CA . LEU A 1 219 ? -7.324 3.568 -1.670 1.00 95.38 219 LEU A CA 1
ATOM 1793 C C . LEU A 1 219 ? -6.542 4.555 -2.546 1.00 95.38 219 LEU A C 1
ATOM 1795 O O . LEU A 1 219 ? -6.480 4.373 -3.763 1.00 95.38 219 LEU A O 1
ATOM 1799 N N . PHE A 1 220 ? -5.934 5.574 -1.934 1.00 93.38 220 PHE A N 1
ATOM 1800 C CA . PHE A 1 220 ? -5.223 6.626 -2.658 1.00 93.38 220 PHE A CA 1
ATOM 1801 C C . PHE A 1 220 ? -3.989 6.079 -3.383 1.00 93.38 220 PHE A C 1
ATOM 1803 O O . PHE A 1 220 ? -3.842 6.272 -4.590 1.00 93.38 220 PHE A O 1
ATOM 1810 N N . TYR A 1 221 ? -3.160 5.302 -2.676 1.00 94.12 221 TYR A N 1
ATOM 1811 C CA . TYR A 1 221 ? -1.972 4.671 -3.250 1.00 94.12 221 TYR A CA 1
ATOM 1812 C C . TYR A 1 221 ? -2.315 3.808 -4.471 1.00 94.12 221 TYR A C 1
ATOM 1814 O O . TYR A 1 221 ? -1.699 3.951 -5.529 1.00 94.12 221 TYR A O 1
ATOM 1822 N N . ASN A 1 222 ? -3.323 2.939 -4.351 1.00 93.62 222 ASN A N 1
ATOM 1823 C CA . ASN A 1 222 ? -3.665 2.000 -5.417 1.00 93.62 222 ASN A CA 1
ATOM 1824 C C . ASN A 1 222 ? -4.366 2.667 -6.601 1.00 93.62 222 ASN A C 1
ATOM 1826 O O . ASN A 1 222 ? -4.077 2.324 -7.746 1.00 93.62 222 ASN A O 1
ATOM 1830 N N . THR A 1 223 ? -5.228 3.654 -6.347 1.00 93.88 223 THR A N 1
ATOM 1831 C CA . THR A 1 223 ? -5.923 4.392 -7.413 1.00 93.88 223 THR A CA 1
ATOM 1832 C C . THR A 1 223 ? -4.945 5.197 -8.264 1.00 93.88 223 THR A C 1
ATOM 1834 O O . THR A 1 223 ? -5.102 5.249 -9.480 1.00 93.88 223 THR A O 1
ATOM 1837 N N . CYS A 1 224 ? -3.908 5.785 -7.661 1.00 91.81 224 CYS A N 1
ATOM 1838 C CA . CYS A 1 224 ? -2.868 6.495 -8.407 1.00 91.81 224 CYS A CA 1
ATOM 1839 C C . CYS A 1 224 ? -1.881 5.540 -9.095 1.00 91.81 224 CYS A C 1
ATOM 1841 O O . CYS A 1 224 ? -1.464 5.797 -10.224 1.00 91.81 224 CYS A O 1
ATOM 1843 N N . SER A 1 225 ? -1.530 4.423 -8.451 1.00 88.81 225 SER A N 1
ATOM 1844 C CA . SER A 1 225 ? -0.549 3.470 -8.989 1.00 88.81 225 SER A CA 1
ATOM 1845 C C . SER A 1 225 ? -1.076 2.666 -10.180 1.00 88.81 225 SER A C 1
ATOM 1847 O O . SER A 1 225 ? -0.295 2.316 -11.068 1.00 88.81 225 SER A O 1
ATOM 1849 N N . LEU A 1 226 ? -2.381 2.385 -10.233 1.00 88.62 226 LEU A N 1
ATOM 1850 C CA . LEU A 1 226 ? -3.011 1.611 -11.307 1.00 88.62 226 LEU A CA 1
ATOM 1851 C C . LEU A 1 226 ? -2.805 2.239 -12.702 1.00 88.62 226 LEU A C 1
ATOM 1853 O O . LEU A 1 226 ? -2.199 1.576 -13.548 1.00 88.62 226 LEU A O 1
ATOM 1857 N N . PRO A 1 227 ? -3.227 3.493 -12.979 1.00 87.19 227 PRO A N 1
ATOM 1858 C CA . PRO A 1 227 ? -3.045 4.097 -14.297 1.00 87.19 227 PRO A CA 1
ATOM 1859 C C . PRO A 1 227 ? -1.565 4.287 -14.642 1.00 87.19 227 PRO A C 1
ATOM 1861 O O . PRO A 1 227 ? -1.184 4.100 -15.793 1.00 87.19 227 PRO A O 1
ATOM 1864 N N . MET A 1 228 ? -0.710 4.588 -13.658 1.00 85.81 228 MET A N 1
ATOM 1865 C CA . MET A 1 228 ? 0.730 4.758 -13.888 1.00 85.81 228 MET A CA 1
ATOM 1866 C C . MET A 1 228 ? 1.384 3.479 -14.412 1.00 85.81 228 MET A C 1
ATOM 1868 O O . MET A 1 228 ? 2.096 3.514 -15.416 1.00 85.81 228 MET A O 1
ATOM 1872 N N . ASN A 1 229 ? 1.112 2.343 -13.768 1.00 82.88 229 ASN A N 1
ATOM 1873 C CA . ASN A 1 229 ? 1.659 1.057 -14.196 1.00 82.88 229 ASN A CA 1
ATOM 1874 C C . ASN A 1 229 ? 0.970 0.535 -15.466 1.00 82.88 229 ASN A C 1
ATOM 1876 O O . ASN A 1 229 ? 1.620 -0.102 -16.291 1.00 82.88 229 ASN A O 1
ATOM 1880 N N . GLY A 1 230 ? -0.310 0.863 -15.677 1.00 83.31 230 GLY A N 1
ATOM 1881 C CA . GLY A 1 230 ? -1.009 0.587 -16.934 1.00 83.31 230 GLY A CA 1
ATOM 1882 C C . GLY A 1 230 ? -0.360 1.285 -18.133 1.00 83.31 230 GLY A C 1
ATOM 1883 O O . GLY A 1 230 ? -0.100 0.645 -19.149 1.00 83.31 230 GLY A O 1
ATOM 1884 N N . ILE A 1 231 ? -0.017 2.570 -17.995 1.00 81.69 231 ILE A N 1
ATOM 1885 C CA . ILE A 1 231 ? 0.663 3.348 -19.044 1.00 81.69 231 ILE A CA 1
ATOM 1886 C C . ILE A 1 231 ? 2.043 2.758 -19.361 1.00 81.69 231 ILE A C 1
ATOM 1888 O O . ILE A 1 231 ? 2.376 2.593 -20.535 1.00 81.69 231 ILE A O 1
ATOM 1892 N N . LEU A 1 232 ? 2.823 2.390 -18.336 1.00 78.62 232 LEU A N 1
ATOM 1893 C CA . LEU A 1 232 ? 4.131 1.746 -18.525 1.00 78.62 232 LEU A CA 1
ATOM 1894 C C . LEU A 1 232 ? 4.040 0.413 -19.280 1.00 78.62 232 LEU A C 1
ATOM 1896 O O . LEU A 1 232 ? 4.983 0.049 -19.972 1.00 78.62 232 LEU A O 1
ATOM 1900 N N . ASN A 1 233 ? 2.921 -0.305 -19.158 1.00 79.12 233 ASN A N 1
ATOM 1901 C CA . ASN A 1 233 ? 2.719 -1.584 -19.836 1.00 79.12 233 ASN A CA 1
ATOM 1902 C C . ASN A 1 233 ? 2.338 -1.434 -21.315 1.00 79.12 233 ASN A C 1
ATOM 1904 O O . ASN A 1 233 ? 2.663 -2.295 -22.124 1.00 79.12 233 ASN A O 1
ATOM 1908 N N . VAL A 1 234 ? 1.609 -0.369 -21.662 1.00 78.00 234 VAL A N 1
ATOM 1909 C CA . VAL A 1 234 ? 1.095 -0.149 -23.026 1.00 78.00 234 VAL A CA 1
ATOM 1910 C C . VAL A 1 234 ? 2.134 0.531 -23.915 1.00 78.00 234 VAL A C 1
ATOM 1912 O O . VAL A 1 234 ? 2.194 0.277 -25.118 1.00 78.00 234 VAL A O 1
ATOM 1915 N N . ILE A 1 235 ? 2.969 1.398 -23.344 1.00 76.81 235 ILE A N 1
ATOM 1916 C CA . ILE A 1 235 ? 3.958 2.151 -24.110 1.00 76.81 235 ILE A CA 1
ATOM 1917 C C . ILE A 1 235 ? 5.259 1.343 -24.181 1.00 76.81 235 ILE A C 1
ATOM 1919 O O . ILE A 1 235 ? 6.042 1.313 -23.240 1.00 76.81 235 ILE A O 1
ATOM 1923 N N . ALA A 1 236 ? 5.522 0.723 -25.333 1.00 60.03 236 ALA A N 1
ATOM 1924 C CA . ALA A 1 236 ? 6.716 -0.104 -25.542 1.00 60.03 236 ALA A CA 1
ATOM 1925 C C . ALA A 1 236 ? 8.049 0.679 -25.477 1.00 60.03 236 ALA A C 1
ATOM 1927 O O . ALA A 1 236 ? 9.089 0.089 -25.212 1.00 60.03 236 ALA A O 1
ATOM 1928 N N . ASN A 1 237 ? 8.027 2.004 -25.690 1.00 69.88 237 ASN A N 1
ATOM 1929 C CA . ASN A 1 237 ? 9.210 2.875 -25.694 1.00 69.88 237 ASN A CA 1
ATOM 1930 C C . ASN A 1 237 ? 8.973 4.143 -24.860 1.00 69.88 237 ASN A C 1
ATOM 1932 O O . ASN A 1 237 ? 8.913 5.257 -25.384 1.00 69.88 237 ASN A O 1
ATOM 1936 N N . VAL A 1 238 ? 8.793 3.981 -23.548 1.00 75.62 238 VAL A N 1
ATOM 1937 C CA . VAL A 1 238 ? 8.649 5.123 -22.635 1.00 75.62 238 VAL A CA 1
ATOM 1938 C C . VAL A 1 238 ? 9.989 5.864 -22.541 1.00 75.62 238 VAL A C 1
ATOM 1940 O O . VAL A 1 238 ? 10.987 5.255 -22.146 1.00 75.62 238 VAL A O 1
ATOM 1943 N N . PRO A 1 239 ? 10.057 7.173 -22.848 1.00 82.94 239 PRO A N 1
ATOM 1944 C CA . PRO A 1 239 ? 11.291 7.926 -22.668 1.00 82.94 239 PRO A CA 1
ATOM 1945 C C . PRO A 1 239 ? 11.684 7.949 -21.186 1.00 82.94 239 PRO A C 1
ATOM 1947 O O . PRO A 1 239 ? 10.833 8.076 -20.302 1.00 82.94 239 PRO A O 1
ATOM 1950 N N . LEU A 1 240 ? 12.990 7.896 -20.899 1.00 79.00 240 LEU A N 1
ATOM 1951 C CA . LEU A 1 240 ? 13.532 7.852 -19.529 1.00 79.00 240 LEU A CA 1
ATOM 1952 C C . LEU A 1 240 ? 12.988 8.964 -18.615 1.00 79.00 240 LEU A C 1
ATOM 1954 O O . LEU A 1 240 ? 12.870 8.774 -17.406 1.00 79.00 240 LEU A O 1
ATOM 1958 N N . TYR A 1 241 ? 12.652 10.124 -19.181 1.00 80.69 241 TYR A N 1
ATOM 1959 C CA . TYR A 1 241 ? 12.028 11.230 -18.456 1.00 80.69 241 TYR A CA 1
ATOM 1960 C C . TYR A 1 241 ? 10.664 10.853 -17.855 1.00 80.69 241 TYR A C 1
ATOM 1962 O O . TYR A 1 241 ? 10.423 11.106 -16.676 1.00 80.69 241 TYR A O 1
ATOM 1970 N N . VAL A 1 242 ? 9.803 10.182 -18.623 1.00 82.00 242 VAL A N 1
ATOM 1971 C CA . VAL A 1 242 ? 8.480 9.740 -18.155 1.00 82.00 242 VAL A CA 1
ATOM 1972 C C . VAL A 1 242 ? 8.626 8.660 -17.085 1.00 82.00 242 VAL A C 1
ATOM 1974 O O . VAL A 1 242 ? 7.945 8.723 -16.064 1.00 82.00 242 VAL A O 1
ATOM 1977 N N . TYR A 1 243 ? 9.577 7.733 -17.247 1.00 79.06 243 TYR A N 1
ATOM 1978 C CA . TYR A 1 243 ? 9.886 6.747 -16.207 1.00 79.06 243 TYR A CA 1
ATOM 1979 C C . TYR A 1 243 ? 10.292 7.418 -14.883 1.00 79.06 243 TYR A C 1
ATOM 1981 O O . TYR A 1 243 ? 9.780 7.061 -13.823 1.00 79.06 243 TYR A O 1
ATOM 1989 N N . LYS A 1 244 ? 11.162 8.440 -14.932 1.00 78.50 244 LYS A N 1
ATOM 1990 C CA . LYS A 1 244 ? 11.575 9.210 -13.742 1.00 78.50 244 LYS A CA 1
ATOM 1991 C C . LYS A 1 244 ? 10.409 9.936 -13.073 1.00 78.50 244 LYS A C 1
ATOM 1993 O O . LYS A 1 244 ? 10.359 9.967 -11.843 1.00 78.50 244 LYS A O 1
ATOM 1998 N N . ILE A 1 245 ? 9.481 10.503 -13.845 1.00 84.19 245 ILE A N 1
ATOM 1999 C CA . ILE A 1 245 ? 8.267 11.115 -13.289 1.00 84.19 245 ILE A CA 1
ATOM 2000 C C . ILE A 1 245 ? 7.415 10.057 -12.593 1.00 84.19 245 ILE A C 1
ATOM 2002 O O . ILE A 1 245 ? 7.076 10.239 -11.428 1.00 84.19 245 ILE A O 1
ATOM 2006 N N . ILE A 1 246 ? 7.111 8.943 -13.264 1.00 82.81 246 ILE A N 1
ATOM 2007 C CA . ILE A 1 246 ? 6.263 7.881 -12.701 1.00 82.81 246 ILE A CA 1
ATOM 2008 C C . ILE A 1 246 ? 6.880 7.317 -11.420 1.00 82.81 246 ILE A C 1
ATOM 2010 O O . ILE A 1 246 ? 6.190 7.178 -10.412 1.00 82.81 246 ILE A O 1
ATOM 2014 N N . TYR A 1 247 ? 8.192 7.076 -11.426 1.00 82.31 247 TYR A N 1
ATOM 2015 C CA . TYR A 1 247 ? 8.928 6.686 -10.230 1.00 82.31 247 TYR A CA 1
ATOM 2016 C C . TYR A 1 247 ? 8.793 7.728 -9.110 1.00 82.31 247 TYR A C 1
ATOM 2018 O O . TYR A 1 247 ? 8.469 7.374 -7.979 1.00 82.31 247 TYR A O 1
ATOM 2026 N N . SER A 1 248 ? 8.983 9.014 -9.419 1.00 80.31 248 SER A N 1
ATOM 2027 C CA . SER A 1 248 ? 8.894 10.090 -8.422 1.00 80.31 248 SER A CA 1
ATOM 2028 C C . SER A 1 248 ? 7.495 10.194 -7.818 1.00 80.31 248 SER A C 1
ATOM 2030 O O . SER A 1 248 ? 7.355 10.334 -6.605 1.00 80.31 248 SER A O 1
ATOM 2032 N N . VAL A 1 249 ? 6.450 10.069 -8.639 1.00 85.19 249 VAL A N 1
ATOM 2033 C CA . VAL A 1 249 ? 5.070 10.077 -8.146 1.00 85.19 249 VAL A CA 1
ATOM 2034 C C . VAL A 1 249 ? 4.792 8.841 -7.290 1.00 85.19 249 VAL A C 1
ATOM 2036 O O . VAL A 1 249 ? 4.204 8.975 -6.221 1.00 85.19 249 VAL A O 1
ATOM 2039 N N . ASN A 1 250 ? 5.270 7.657 -7.683 1.00 85.31 250 ASN A N 1
ATOM 2040 C CA . ASN A 1 250 ? 5.128 6.443 -6.874 1.00 85.31 250 ASN A CA 1
ATOM 2041 C C . ASN A 1 250 ? 5.817 6.581 -5.500 1.00 85.31 250 ASN A C 1
ATOM 2043 O O . ASN A 1 250 ? 5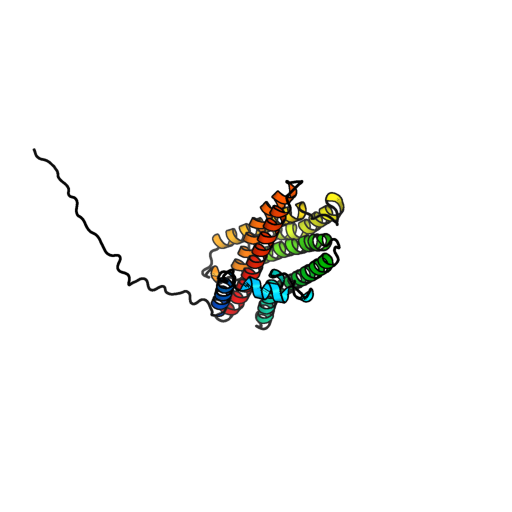.265 6.171 -4.479 1.00 85.31 250 ASN A O 1
ATOM 2047 N N . VAL A 1 251 ? 6.988 7.225 -5.439 1.00 84.94 251 VAL A N 1
ATOM 2048 C CA . VAL A 1 251 ? 7.660 7.551 -4.167 1.00 84.94 251 VAL A CA 1
ATOM 2049 C C . VAL A 1 251 ? 6.789 8.468 -3.301 1.00 84.94 251 VAL A C 1
ATOM 2051 O O . VAL A 1 251 ? 6.597 8.185 -2.119 1.00 84.94 251 VAL A O 1
ATOM 2054 N N . VAL A 1 252 ? 6.203 9.523 -3.876 1.00 87.06 252 VAL A N 1
ATOM 2055 C CA . VAL A 1 252 ? 5.292 10.427 -3.147 1.00 87.06 252 VAL A CA 1
ATOM 2056 C C . VAL A 1 252 ? 4.053 9.683 -2.636 1.00 87.06 252 VAL A C 1
ATOM 2058 O O . VAL A 1 252 ? 3.674 9.852 -1.478 1.00 87.06 252 VAL A O 1
ATOM 2061 N N . MET A 1 253 ? 3.452 8.817 -3.456 1.00 89.38 253 MET A N 1
ATOM 2062 C CA . MET A 1 253 ? 2.283 8.018 -3.064 1.00 89.38 253 MET A CA 1
ATOM 2063 C C . MET A 1 253 ? 2.600 7.063 -1.914 1.00 89.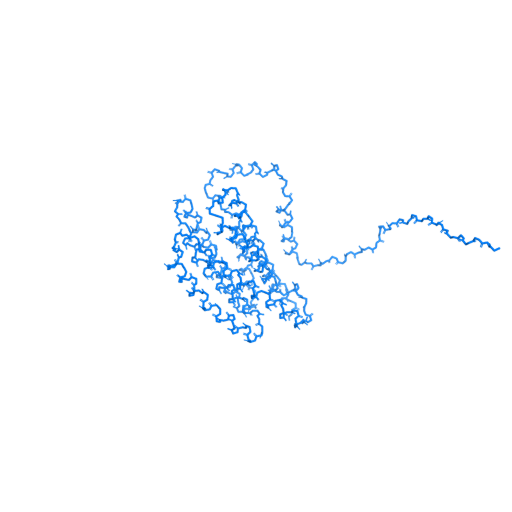38 253 MET A C 1
ATOM 2065 O O . MET A 1 253 ? 1.803 6.933 -0.984 1.00 89.38 253 MET A O 1
ATOM 2069 N N . ASN A 1 254 ? 3.779 6.441 -1.934 1.00 89.19 254 ASN A N 1
ATOM 2070 C CA . ASN A 1 254 ? 4.254 5.638 -0.814 1.00 89.19 254 ASN A CA 1
ATOM 2071 C C . ASN A 1 254 ? 4.434 6.483 0.452 1.00 89.19 254 ASN A C 1
ATOM 2073 O O . ASN A 1 254 ? 3.967 6.092 1.517 1.00 89.19 254 ASN A O 1
ATOM 2077 N N . ILE A 1 255 ? 5.049 7.664 0.359 1.00 87.50 255 ILE A N 1
ATOM 2078 C CA . ILE A 1 255 ? 5.199 8.548 1.524 1.00 87.50 255 ILE A CA 1
ATOM 2079 C C . ILE A 1 255 ? 3.825 8.872 2.128 1.00 87.50 255 ILE A C 1
ATOM 2081 O O . ILE A 1 255 ? 3.637 8.708 3.333 1.00 87.50 255 ILE A O 1
ATOM 2085 N N . ILE A 1 256 ? 2.842 9.240 1.302 1.00 89.88 256 ILE A N 1
ATOM 2086 C CA . ILE A 1 256 ? 1.469 9.518 1.752 1.00 89.88 256 ILE A CA 1
ATOM 2087 C C . ILE A 1 256 ? 0.848 8.290 2.439 1.00 89.88 256 ILE A C 1
ATOM 2089 O O . ILE A 1 256 ? 0.286 8.422 3.527 1.00 89.88 256 ILE A O 1
ATOM 2093 N N . LEU A 1 257 ? 0.988 7.094 1.857 1.00 93.06 257 LEU A N 1
ATOM 2094 C CA . LEU A 1 257 ? 0.475 5.844 2.430 1.00 93.06 257 LEU A CA 1
ATOM 2095 C C . LEU A 1 257 ? 1.014 5.596 3.848 1.00 93.06 257 LEU A C 1
ATOM 2097 O O . LEU A 1 257 ? 0.240 5.380 4.783 1.00 93.06 257 LEU A O 1
ATOM 2101 N N . TYR A 1 258 ? 2.334 5.660 4.027 1.00 90.75 258 TYR A N 1
ATOM 2102 C CA . TYR A 1 258 ? 2.970 5.374 5.318 1.00 90.75 258 TYR A CA 1
ATOM 2103 C C . TYR A 1 258 ? 2.768 6.494 6.350 1.00 90.75 258 TYR A C 1
ATOM 2105 O O . TYR A 1 258 ? 2.726 6.227 7.557 1.00 90.75 258 TYR A O 1
ATOM 2113 N N . LEU A 1 259 ? 2.563 7.737 5.909 1.00 89.38 259 LEU A N 1
ATOM 2114 C CA . LEU A 1 259 ? 2.117 8.816 6.792 1.00 89.38 259 LEU A CA 1
ATOM 2115 C C . LEU A 1 259 ? 0.702 8.551 7.317 1.00 89.38 259 LEU A C 1
ATOM 2117 O O . LEU A 1 259 ? 0.475 8.660 8.521 1.00 89.38 259 LEU A O 1
ATOM 2121 N N . LEU A 1 260 ? -0.228 8.122 6.461 1.00 91.69 260 LEU A N 1
ATOM 2122 C CA . LEU A 1 260 ? -1.592 7.770 6.876 1.00 91.69 260 LEU A CA 1
ATOM 2123 C C . LEU A 1 260 ? -1.612 6.561 7.823 1.00 91.69 260 LEU A C 1
ATOM 2125 O O . LEU A 1 260 ? -2.367 6.548 8.798 1.00 91.69 260 LEU A O 1
ATOM 2129 N N . PHE A 1 261 ? -0.729 5.582 7.614 1.00 90.88 261 PHE A N 1
ATOM 2130 C CA . PHE A 1 261 ? -0.521 4.488 8.569 1.00 90.88 261 PHE A CA 1
ATOM 2131 C C . PHE A 1 261 ? -0.004 4.988 9.922 1.00 90.88 261 PHE A C 1
ATOM 2133 O O . PHE A 1 261 ? -0.495 4.571 10.970 1.00 90.88 261 PHE A O 1
ATOM 2140 N N . SER A 1 262 ? 0.929 5.938 9.914 1.00 88.56 262 SER A N 1
ATOM 2141 C CA . SER A 1 262 ? 1.434 6.561 11.140 1.00 88.56 262 SER A CA 1
ATOM 2142 C C . SER A 1 262 ? 0.333 7.321 11.889 1.00 88.56 262 SER A C 1
ATOM 2144 O O . SER A 1 262 ? 0.198 7.161 13.103 1.00 88.56 262 SER A O 1
ATOM 2146 N N . ILE A 1 263 ? -0.509 8.078 11.173 1.00 88.00 263 ILE A N 1
ATOM 2147 C CA . ILE A 1 263 ? -1.680 8.765 11.747 1.00 88.00 263 ILE A CA 1
ATOM 2148 C C . ILE A 1 263 ? -2.632 7.750 12.380 1.00 88.00 263 ILE A C 1
ATOM 2150 O O . ILE A 1 263 ? -3.054 7.946 13.517 1.00 88.00 263 ILE A O 1
ATOM 2154 N N . SER A 1 264 ? -2.909 6.631 11.704 1.00 87.88 264 SER A N 1
ATOM 2155 C CA . SER A 1 264 ? -3.741 5.553 12.252 1.00 87.88 264 SER A CA 1
ATOM 2156 C C . SER A 1 264 ? -3.218 5.035 13.598 1.00 87.88 264 SER A C 1
ATOM 2158 O O . SER A 1 264 ? -3.975 4.914 14.567 1.00 87.88 264 SER A O 1
ATOM 2160 N N . PHE A 1 265 ? -1.910 4.792 13.706 1.00 85.00 265 PHE A N 1
ATOM 2161 C CA . PHE A 1 265 ? -1.296 4.345 14.957 1.00 85.00 265 PHE A CA 1
ATOM 2162 C C . PHE A 1 265 ? -1.377 5.378 16.075 1.00 85.00 265 PHE A C 1
ATOM 2164 O O . PHE A 1 265 ? -1.611 5.013 17.232 1.00 85.00 265 PHE A O 1
ATOM 2171 N N . VAL A 1 266 ? -1.217 6.653 15.731 1.00 84.94 266 VAL A N 1
ATOM 2172 C CA . VAL A 1 266 ? -1.353 7.771 16.664 1.00 84.94 266 VAL A CA 1
ATOM 2173 C C . VAL A 1 266 ? -2.809 7.902 17.129 1.00 84.94 266 VAL A C 1
ATOM 2175 O O . VAL A 1 266 ? -3.053 7.929 18.334 1.00 84.94 266 VAL A O 1
ATOM 2178 N N . CYS A 1 267 ? -3.791 7.866 16.225 1.00 81.81 267 CYS A N 1
ATOM 2179 C CA . CYS A 1 267 ? -5.217 7.872 16.575 1.00 81.81 267 CYS A CA 1
ATOM 2180 C C . CYS A 1 267 ? -5.571 6.739 17.547 1.00 81.81 267 CYS A C 1
ATOM 2182 O O . CYS A 1 267 ? -6.195 6.985 18.581 1.00 81.81 267 CYS A O 1
ATOM 2184 N N . ASN A 1 268 ? -5.095 5.518 17.279 1.00 79.38 268 ASN A N 1
ATOM 2185 C CA . ASN A 1 268 ? -5.306 4.380 18.175 1.00 79.38 268 ASN A CA 1
ATOM 2186 C C . ASN A 1 268 ? -4.710 4.614 19.582 1.00 79.38 268 ASN A C 1
ATOM 2188 O O . ASN A 1 268 ? -5.260 4.144 20.575 1.00 79.38 268 ASN A O 1
ATOM 2192 N N . LEU A 1 269 ? -3.610 5.370 19.691 1.00 75.31 269 LEU A N 1
ATOM 2193 C CA . LEU A 1 269 ? -2.970 5.704 20.969 1.00 75.31 269 LEU A CA 1
ATOM 2194 C C . LEU A 1 269 ? -3.724 6.744 21.801 1.00 75.31 269 LEU A C 1
ATOM 2196 O O . LEU A 1 269 ? -3.717 6.649 23.039 1.00 75.31 269 LEU A O 1
ATOM 2200 N N . ILE A 1 270 ? -4.302 7.747 21.138 1.00 74.38 270 ILE A N 1
ATOM 2201 C CA . ILE A 1 270 ? -4.993 8.872 21.776 1.00 74.38 270 ILE A CA 1
ATOM 2202 C C . ILE A 1 270 ? -6.376 8.440 22.253 1.00 74.38 270 ILE A C 1
ATOM 2204 O O . ILE A 1 270 ? -6.677 8.555 23.440 1.00 74.38 270 ILE A O 1
ATOM 2208 N N . PHE A 1 271 ? -7.195 7.892 21.355 1.00 65.19 271 PHE A N 1
ATOM 2209 C CA . PHE A 1 271 ? -8.619 7.685 21.629 1.00 65.19 271 PHE A CA 1
ATOM 2210 C C . PHE A 1 271 ? -8.911 6.439 22.474 1.00 65.19 271 PHE A C 1
ATOM 2212 O O . PHE A 1 271 ? -9.917 6.408 23.171 1.00 65.19 271 PHE A O 1
ATOM 2219 N N . ARG A 1 272 ? -7.996 5.461 22.545 1.00 60.53 272 ARG A N 1
ATOM 2220 C CA . ARG A 1 272 ? -8.091 4.369 23.537 1.00 60.53 272 ARG A CA 1
ATOM 2221 C C . ARG A 1 272 ? -7.671 4.768 24.953 1.00 60.53 272 ARG A C 1
ATOM 2223 O O . ARG A 1 272 ? -7.744 3.943 25.850 1.00 60.53 272 ARG A O 1
ATOM 2230 N N . LYS A 1 273 ? -7.187 6.000 25.171 1.00 49.09 273 LYS A N 1
ATOM 2231 C CA . LYS A 1 273 ? -6.911 6.516 26.524 1.00 49.09 273 LYS A CA 1
ATOM 2232 C C . LYS A 1 273 ? -8.145 7.180 27.156 1.00 49.09 273 LYS A C 1
ATOM 2234 O O . LYS A 1 273 ? -8.103 7.449 28.349 1.00 49.09 273 LYS A O 1
ATOM 2239 N N . SER A 1 274 ? -9.187 7.493 26.376 1.00 43.84 274 SER A N 1
ATOM 2240 C CA . SER A 1 274 ? -10.379 8.214 26.856 1.00 43.84 274 SER A CA 1
ATOM 2241 C C . SER A 1 274 ? -11.632 7.341 26.989 1.00 43.84 274 SER A C 1
ATOM 2243 O O . SER A 1 274 ? -12.715 7.892 27.173 1.00 43.84 274 SER A O 1
ATOM 2245 N N . SER A 1 275 ? -11.500 6.022 26.844 1.00 40.31 275 SER A N 1
ATOM 2246 C CA . SER A 1 275 ? -12.556 5.034 27.079 1.00 40.31 275 SER A CA 1
ATOM 2247 C C . SER A 1 275 ? -12.094 4.044 28.131 1.00 40.31 275 SER A C 1
ATOM 2249 O O . SER A 1 275 ? -13.001 3.447 28.744 1.00 40.31 275 SER A O 1
#

pLDDT: mean 73.95, std 22.87, range [22.72, 96.19]

Sequence (275 aa):
MSSHTAGYISGSFFLNKNNLTPSFLNLPSTINILVSVLNSCFQYSPSCVSLHVLALAHNPLYRLPLHVVIYILCLIIALFSRIKNQRPHYFNSFILYILLTITIEVIAWWYSLHRKNNLIFYNFYTIINFTYLIYLMRSFLQNRKVMSILTWVAIVYPVFASANMIFFQGLHTFNTYSFICGCTLTVIASIAYFYERIKHSGPQSLLHDPTFWISTGILFYNTCSLPMNGILNVIANVPLYVYKIIYSVNVVMNIILYLLFSISFVCNLIFRKSS